Protein AF-A0A3Q2QKU1-F1 (afdb_monomer_lite)

InterPro domains:
  IPR000048 IQ motif, EF-hand binding site [PF00612] (194-213)
  IPR000048 IQ motif, EF-hand binding site [PF00612] (217-231)
  IPR000048 IQ motif, EF-hand binding site [SM00015] (146-168)
  IPR000048 IQ motif, EF-hand binding site [SM00015] (169-191)
  IPR000048 IQ motif, EF-hand binding site [SM00015] (192-214)
  IPR000048 IQ motif, EF-hand binding site [SM00015] (215-237)
  IPR027417 P-loop containing nucleoside triphosphate hydrolase [SSF52540] (147-239)

pLDDT: mean 70.77, std 24.22, range [32.31, 98.62]

Structure (mmCIF, N/CA/C/O backbone):
data_AF-A0A3Q2QKU1-F1
#
_entry.id   AF-A0A3Q2QKU1-F1
#
loop_
_atom_site.group_PDB
_atom_site.id
_atom_site.type_symbol
_atom_site.label_atom_id
_atom_site.label_alt_id
_atom_site.label_comp_id
_atom_site.label_asym_id
_atom_site.label_entity_id
_atom_site.label_seq_id
_atom_site.pdbx_PDB_ins_code
_atom_site.Cartn_x
_atom_site.Cartn_y
_atom_site.Cartn_z
_atom_site.occupancy
_atom_site.B_iso_or_equiv
_atom_site.auth_seq_id
_atom_site.auth_comp_id
_atom_site.auth_asym_id
_atom_site.auth_atom_id
_atom_site.pdbx_PDB_model_num
ATOM 1 N N . LEU A 1 1 ? 22.846 1.798 11.824 1.00 51.28 1 LEU A N 1
ATOM 2 C CA . LEU A 1 1 ? 22.320 0.802 12.794 1.00 51.28 1 LEU A CA 1
ATOM 3 C C . LEU A 1 1 ? 22.409 1.227 14.274 1.00 51.28 1 LEU A C 1
ATOM 5 O O . LEU A 1 1 ? 21.938 0.479 15.118 1.00 51.28 1 LEU A O 1
ATOM 9 N N . LEU A 1 2 ? 22.890 2.437 14.608 1.00 44.12 2 LEU A N 1
ATOM 10 C CA . LEU A 1 2 ? 22.972 2.939 15.997 1.00 44.12 2 LEU A CA 1
ATOM 11 C C . LEU A 1 2 ? 22.044 4.132 16.323 1.00 44.12 2 LEU A C 1
ATOM 13 O O . LEU A 1 2 ? 22.008 4.573 17.461 1.00 44.12 2 LEU A O 1
ATOM 17 N N . LEU A 1 3 ? 21.228 4.606 15.372 1.00 41.72 3 LEU A N 1
ATOM 18 C CA . LEU A 1 3 ? 20.305 5.744 15.568 1.00 41.72 3 LEU A CA 1
ATOM 19 C C . LEU A 1 3 ? 18.819 5.353 15.672 1.00 41.72 3 LEU A C 1
ATOM 21 O O . LEU A 1 3 ? 17.947 6.209 15.589 1.00 41.72 3 LEU A O 1
ATOM 25 N N . GLN A 1 4 ? 18.510 4.067 15.876 1.00 43.72 4 GLN A N 1
ATOM 26 C CA . GLN A 1 4 ? 17.122 3.579 15.969 1.00 43.72 4 GLN A CA 1
ATOM 27 C C . GLN A 1 4 ? 16.767 2.962 17.334 1.00 43.72 4 GLN A C 1
ATOM 29 O O . GLN A 1 4 ? 15.660 2.463 17.511 1.00 43.72 4 GLN A O 1
ATOM 34 N N . LYS A 1 5 ? 17.675 3.024 18.322 1.00 44.34 5 LYS A N 1
ATOM 35 C CA . LYS A 1 5 ? 17.455 2.477 19.676 1.00 44.34 5 LYS A CA 1
ATOM 36 C C . LYS A 1 5 ? 17.111 3.511 20.762 1.00 44.34 5 LYS A C 1
ATOM 38 O O . LYS A 1 5 ? 16.834 3.104 21.881 1.00 44.34 5 LYS A O 1
ATOM 43 N N . LEU A 1 6 ? 17.048 4.811 20.455 1.00 39.88 6 LEU A N 1
ATOM 44 C CA . LEU A 1 6 ? 16.750 5.851 21.460 1.00 39.88 6 LEU A CA 1
ATOM 45 C C . LEU A 1 6 ? 15.269 6.256 21.583 1.00 39.88 6 LEU A C 1
ATOM 47 O O . LEU A 1 6 ? 14.937 7.064 22.439 1.00 39.88 6 LEU A O 1
ATOM 51 N N . ALA A 1 7 ? 14.352 5.673 20.806 1.00 39.91 7 ALA A N 1
ATOM 52 C CA . ALA A 1 7 ? 12.922 6.012 20.882 1.00 39.91 7 ALA A CA 1
ATOM 53 C C . ALA A 1 7 ? 12.076 5.031 21.727 1.00 39.91 7 ALA A C 1
ATOM 55 O O . ALA A 1 7 ? 10.850 5.077 21.670 1.00 39.91 7 ALA A O 1
ATOM 56 N N . ALA A 1 8 ? 12.708 4.133 22.493 1.00 39.19 8 ALA A N 1
ATOM 57 C CA . ALA A 1 8 ? 12.030 3.064 23.241 1.00 39.19 8 ALA A CA 1
ATOM 58 C C . ALA A 1 8 ? 11.962 3.281 24.768 1.00 39.19 8 ALA A C 1
ATOM 60 O O . ALA A 1 8 ? 11.664 2.341 25.498 1.00 39.19 8 ALA A O 1
ATOM 61 N N . ALA A 1 9 ? 12.209 4.493 25.271 1.00 39.88 9 ALA A N 1
ATOM 62 C CA . ALA A 1 9 ? 12.157 4.774 26.706 1.00 39.88 9 ALA A CA 1
ATOM 63 C C . ALA A 1 9 ? 11.473 6.116 26.995 1.00 39.88 9 ALA A C 1
ATOM 65 O O . ALA A 1 9 ? 12.136 7.094 27.313 1.00 39.88 9 ALA A O 1
ATOM 66 N N . ALA A 1 10 ? 10.145 6.175 26.867 1.00 33.72 10 ALA A N 1
ATOM 67 C CA . ALA A 1 10 ? 9.353 7.237 27.492 1.00 33.72 10 ALA A CA 1
ATOM 68 C C . ALA A 1 10 ? 7.864 6.871 27.546 1.00 33.72 10 ALA A C 1
ATOM 70 O O . ALA A 1 10 ? 7.104 7.201 26.642 1.00 33.72 10 ALA A O 1
ATOM 71 N N . GLN A 1 11 ? 7.454 6.203 28.623 1.00 38.78 11 GLN A N 1
ATOM 72 C CA . GLN A 1 11 ? 6.132 6.302 29.259 1.00 38.78 11 GLN A CA 1
ATOM 73 C C . GLN A 1 11 ? 6.269 5.776 30.702 1.00 38.78 11 GLN A C 1
ATOM 75 O O . GLN A 1 11 ? 7.158 4.951 30.924 1.00 38.78 11 GLN A O 1
ATOM 80 N N . PRO A 1 12 ? 5.365 6.091 31.654 1.00 59.62 12 PRO A N 1
ATOM 81 C CA . PRO A 1 12 ? 4.375 7.187 31.733 1.00 59.62 12 PRO A CA 1
ATOM 82 C C . PRO A 1 12 ? 4.268 7.812 33.154 1.00 59.62 12 PRO A C 1
ATOM 84 O O . PRO A 1 12 ? 4.607 7.153 34.124 1.00 59.62 12 PRO A O 1
ATOM 87 N N . VAL A 1 13 ? 3.683 9.010 33.326 1.00 34.00 13 VAL A N 1
ATOM 88 C CA . VAL A 1 13 ? 2.933 9.352 34.564 1.00 34.00 13 VAL A CA 1
ATOM 89 C C . VAL A 1 13 ? 1.997 10.557 34.386 1.00 34.00 13 VAL A C 1
ATOM 91 O O . VAL A 1 13 ? 2.415 11.638 33.993 1.00 34.00 13 VAL A O 1
ATOM 94 N N . SER A 1 14 ? 0.722 10.306 34.702 1.00 35.81 14 SER A N 1
ATOM 95 C CA . SER A 1 14 ? -0.289 11.196 35.302 1.00 35.81 14 SER A CA 1
ATOM 96 C C . SER A 1 14 ? -0.389 12.668 34.870 1.00 35.81 14 SER A C 1
ATOM 98 O O . SER A 1 14 ? 0.409 13.499 35.282 1.00 35.81 14 SER A O 1
ATOM 100 N N . SER A 1 15 ? -1.522 13.036 34.268 1.00 33.50 15 SER A N 1
ATOM 101 C CA . SER A 1 15 ? -2.472 13.944 34.928 1.00 33.50 15 SER A CA 1
ATOM 102 C C . SER A 1 15 ? -3.800 13.962 34.175 1.00 33.50 15 SER A C 1
ATOM 104 O O . SER A 1 15 ? -3.874 13.810 32.958 1.00 33.50 15 SER A O 1
ATOM 106 N N . SER A 1 16 ? -4.845 14.081 34.972 1.00 41.62 16 SER A N 1
ATOM 107 C CA . SER A 1 16 ? -6.257 14.143 34.663 1.00 41.62 16 SER A CA 1
ATOM 108 C C . SER A 1 16 ? -6.648 15.365 33.820 1.00 41.62 16 SER A C 1
ATOM 110 O O . SER A 1 16 ? -5.925 16.350 33.727 1.00 41.62 16 SER A O 1
ATOM 112 N N . ALA A 1 17 ? -7.878 15.287 33.303 1.00 41.56 17 ALA A N 1
ATOM 113 C CA . ALA A 1 17 ? -8.701 16.384 32.788 1.00 41.56 17 ALA A CA 1
ATOM 114 C C . ALA A 1 17 ? -8.383 16.917 31.376 1.00 41.56 17 ALA A C 1
ATOM 116 O O . ALA A 1 17 ? -7.739 17.940 31.203 1.00 41.56 17 ALA A O 1
ATOM 117 N N . CYS A 1 18 ? -8.982 16.280 30.364 1.00 36.38 18 CYS A N 1
ATOM 118 C CA . CYS A 1 18 ? -9.818 16.967 29.365 1.00 36.38 18 CYS A CA 1
ATOM 119 C C . CYS A 1 18 ? -10.573 15.906 28.546 1.00 36.38 18 CYS A C 1
ATOM 121 O O . CYS A 1 18 ? -10.152 15.491 27.468 1.00 36.38 18 CYS A O 1
ATOM 123 N N . SER A 1 19 ? -11.666 15.383 29.102 1.00 43.09 19 SER A N 1
ATOM 124 C CA . SER A 1 19 ? -12.614 14.565 28.344 1.00 43.09 19 SER A CA 1
ATOM 125 C C . SER A 1 19 ? -13.756 15.455 27.859 1.00 43.09 19 SER A C 1
ATOM 127 O O . SER A 1 19 ? -14.403 16.120 28.663 1.00 43.09 19 SER A O 1
ATOM 129 N N . THR A 1 20 ? -14.059 15.334 26.563 1.00 44.25 20 THR A N 1
ATOM 130 C CA . THR A 1 20 ? -15.382 15.543 25.927 1.00 44.25 20 THR A CA 1
ATOM 131 C C . THR A 1 20 ? -15.673 16.825 25.119 1.00 44.25 20 THR A C 1
ATOM 133 O O . THR A 1 20 ? -16.794 16.938 24.639 1.00 44.25 20 THR A O 1
ATOM 136 N N . THR A 1 21 ? -14.717 17.716 24.800 1.00 40.81 21 THR A N 1
ATOM 137 C CA . THR A 1 21 ? -15.056 18.881 23.923 1.00 40.81 21 THR A CA 1
ATOM 138 C C . THR A 1 21 ? -14.021 19.297 22.868 1.00 40.81 21 THR A C 1
ATOM 140 O O . THR A 1 21 ? -14.051 20.433 22.410 1.00 40.81 21 THR A O 1
ATOM 143 N N . PHE A 1 22 ? -13.121 18.414 22.411 1.00 34.34 22 PHE A N 1
ATOM 144 C CA . PHE A 1 22 ? -12.174 18.796 21.337 1.00 34.34 22 PHE A CA 1
ATOM 145 C C . PHE A 1 22 ? -11.995 17.792 20.188 1.00 34.34 22 PHE A C 1
ATOM 147 O O . PHE A 1 22 ? -11.130 17.972 19.336 1.00 34.34 22 PHE A O 1
ATOM 154 N N . CYS A 1 23 ? -12.832 16.753 20.095 1.00 37.66 23 CYS A N 1
ATOM 155 C CA . CYS A 1 23 ? -12.768 15.791 18.982 1.00 37.66 23 CYS A CA 1
ATOM 156 C C . CYS A 1 23 ? -13.905 15.935 17.954 1.00 37.66 23 CYS A C 1
ATOM 158 O O . CYS A 1 23 ? -14.084 15.051 17.124 1.00 37.66 23 CYS A O 1
ATOM 160 N N . SER A 1 24 ? -14.633 17.059 17.971 1.00 37.78 24 SER A N 1
ATOM 161 C CA . SER A 1 24 ? -15.574 17.438 16.899 1.00 37.78 24 SER A CA 1
ATOM 162 C C . SER A 1 24 ? -15.057 18.573 16.001 1.00 37.78 24 SER A C 1
ATOM 164 O O . SER A 1 24 ? -15.671 18.856 14.981 1.00 37.78 24 SER A O 1
ATOM 166 N N . GLN A 1 25 ? -13.893 19.171 16.301 1.00 37.34 25 GLN A N 1
ATOM 167 C CA . GLN A 1 25 ? -13.331 20.306 15.544 1.00 37.34 25 GLN A CA 1
ATOM 168 C C . GLN A 1 25 ? -12.022 19.966 14.800 1.00 37.34 25 GLN A C 1
ATOM 170 O O . GLN A 1 25 ? -11.175 20.825 14.579 1.00 37.34 25 GLN A O 1
ATOM 175 N N . LYS A 1 26 ? -11.822 18.699 14.416 1.00 39.09 26 LYS A N 1
ATOM 176 C CA . LYS A 1 26 ? -10.716 18.289 13.522 1.00 39.09 26 LYS A CA 1
ATOM 177 C C . LYS A 1 26 ? -11.155 17.292 12.443 1.00 39.09 26 LYS A C 1
ATOM 179 O O . LYS A 1 26 ? -10.379 16.455 11.998 1.00 39.09 26 LYS A O 1
ATOM 184 N N . VAL A 1 27 ? -12.416 17.394 12.018 1.00 39.84 27 VAL A N 1
ATOM 185 C CA . VAL A 1 27 ? -12.974 16.656 10.866 1.00 39.84 27 VAL A CA 1
ATOM 186 C C . VAL A 1 27 ? -13.014 17.529 9.596 1.00 39.84 27 VAL A C 1
ATOM 188 O O . VAL A 1 27 ? -13.233 17.018 8.506 1.00 39.84 27 VAL A O 1
ATOM 191 N N . LEU A 1 28 ? -12.688 18.825 9.682 1.00 40.34 28 LEU A N 1
ATOM 192 C CA . LEU A 1 28 ? -12.665 19.743 8.535 1.00 40.34 28 LEU A CA 1
ATOM 193 C C . LEU A 1 28 ? -11.311 20.443 8.378 1.00 40.34 28 LEU A C 1
ATOM 195 O O . LEU A 1 28 ? -11.213 21.649 8.539 1.00 40.34 28 LEU A O 1
ATOM 199 N N . GLN A 1 29 ? -10.258 19.681 8.080 1.00 36.72 29 GLN A N 1
ATOM 200 C CA . GLN A 1 29 ? -9.105 20.165 7.302 1.00 36.72 29 GLN A CA 1
ATOM 201 C C . GLN A 1 29 ? -8.180 18.991 6.973 1.00 36.72 29 GLN A C 1
ATOM 203 O O . GLN A 1 29 ? -7.108 18.810 7.538 1.00 36.72 29 GLN A O 1
ATOM 208 N N . ASN A 1 30 ? -8.610 18.167 6.022 1.00 34.88 30 ASN A N 1
ATOM 209 C CA . ASN A 1 30 ? -7.678 17.434 5.172 1.00 34.88 30 ASN A CA 1
ATOM 210 C C . ASN A 1 30 ? -8.006 17.784 3.714 1.00 34.88 30 ASN A C 1
ATOM 212 O O . ASN A 1 30 ? -8.694 17.014 3.044 1.00 34.88 30 ASN A O 1
ATOM 216 N N . PRO A 1 31 ? -7.518 18.931 3.198 1.00 41.00 31 PRO A N 1
ATOM 217 C CA . PRO A 1 31 ? -7.591 19.231 1.764 1.00 41.00 31 PRO A CA 1
ATOM 218 C C . PRO A 1 31 ? -6.846 18.178 0.919 1.00 41.00 31 PRO A C 1
ATOM 220 O O . PRO A 1 31 ? -7.083 18.037 -0.278 1.00 41.00 31 PRO A O 1
ATOM 223 N N . SER A 1 32 ? -5.969 17.392 1.549 1.00 38.94 32 SER A N 1
ATOM 224 C CA . SER A 1 32 ? -5.084 16.435 0.887 1.00 38.94 32 SER A CA 1
ATOM 225 C C . SER A 1 32 ? -5.781 15.178 0.359 1.00 38.94 32 SER A C 1
ATOM 227 O O . SER A 1 32 ? -5.200 14.488 -0.472 1.00 38.94 32 SER A O 1
ATOM 229 N N . ILE A 1 33 ? -7.008 14.857 0.793 1.00 47.09 33 ILE A N 1
ATOM 230 C CA . ILE A 1 33 ? -7.705 13.646 0.318 1.00 47.09 33 ILE A CA 1
ATOM 231 C C . ILE A 1 33 ? -8.388 13.892 -1.039 1.00 47.09 33 ILE A C 1
ATOM 233 O O . ILE A 1 33 ? -8.315 13.022 -1.903 1.00 47.09 33 ILE A O 1
ATOM 237 N N . SER A 1 34 ? -8.935 15.088 -1.300 1.00 40.72 34 SER A N 1
ATOM 238 C CA . SER A 1 34 ? -9.485 15.424 -2.631 1.00 40.72 34 SER A CA 1
ATOM 239 C C . SER A 1 34 ? -8.397 15.706 -3.674 1.00 40.72 34 SER A C 1
ATOM 241 O O . SER A 1 34 ? -8.551 15.338 -4.837 1.00 40.72 34 SER A O 1
ATOM 243 N N . GLY A 1 35 ? -7.257 16.283 -3.272 1.00 39.47 35 GLY A N 1
ATOM 244 C CA . GLY A 1 35 ? -6.155 16.590 -4.195 1.00 39.47 35 GLY A CA 1
ATOM 245 C C . GLY A 1 35 ? -5.427 15.358 -4.756 1.00 39.47 35 GLY A C 1
ATOM 246 O O . GLY A 1 35 ? -4.928 15.392 -5.880 1.00 39.47 35 GLY A O 1
ATOM 247 N N . MET A 1 36 ? -5.392 14.241 -4.017 1.00 47.06 36 MET A N 1
ATOM 248 C CA . MET A 1 36 ? -4.682 13.027 -4.454 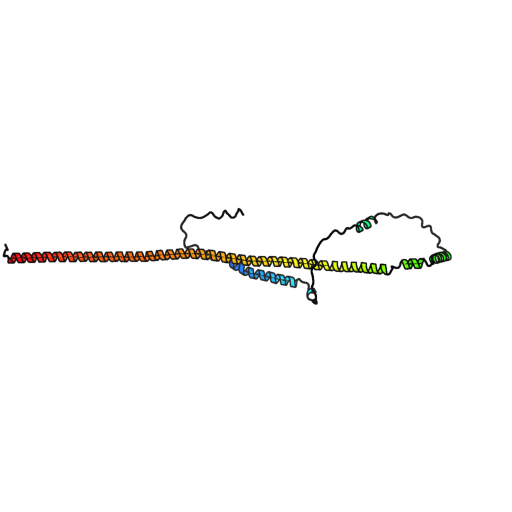1.00 47.06 36 MET A CA 1
ATOM 249 C C . MET A 1 36 ? -5.484 12.152 -5.424 1.00 47.06 36 MET A C 1
ATOM 251 O O . MET A 1 36 ? -4.879 11.444 -6.231 1.00 47.06 36 MET A O 1
ATOM 255 N N . PHE A 1 37 ? -6.818 12.233 -5.395 1.00 43.81 37 PHE A N 1
ATOM 256 C CA . PHE A 1 37 ? -7.674 11.599 -6.402 1.00 43.81 37 PHE A CA 1
ATOM 257 C C . PHE A 1 37 ? -7.694 12.400 -7.714 1.00 43.81 37 PHE A C 1
ATOM 259 O O . PHE A 1 37 ? -7.585 11.793 -8.777 1.00 43.81 37 PHE A O 1
ATOM 266 N N . LEU A 1 38 ? -7.703 13.742 -7.668 1.00 44.81 38 LEU A N 1
ATOM 267 C CA . LEU A 1 38 ? -7.578 14.574 -8.879 1.00 44.81 38 LEU A CA 1
ATOM 268 C C . LEU A 1 38 ? -6.192 14.473 -9.543 1.00 44.81 38 LEU A C 1
ATOM 270 O O . LEU A 1 38 ? -6.099 14.452 -10.770 1.00 44.81 38 LEU A O 1
ATOM 274 N N . SER A 1 39 ? -5.117 14.311 -8.762 1.00 45.78 39 SER A N 1
ATOM 275 C CA . SER A 1 39 ? -3.767 14.063 -9.299 1.00 45.78 39 SER A CA 1
ATOM 276 C C . SER A 1 39 ? -3.682 12.765 -10.123 1.00 45.78 39 SER A C 1
ATOM 278 O O . SER A 1 39 ? -2.879 12.672 -11.053 1.00 45.78 39 SER A O 1
ATOM 280 N N . SER A 1 40 ? -4.547 11.781 -9.838 1.00 45.50 40 SER A N 1
ATOM 281 C CA . SER A 1 40 ? -4.638 10.532 -10.603 1.00 45.50 40 SER A CA 1
ATOM 282 C C . SER A 1 40 ? -5.229 10.715 -12.006 1.00 45.50 40 SER A C 1
ATOM 284 O O . SER A 1 40 ? -4.949 9.887 -12.869 1.00 45.50 40 SER A O 1
ATOM 286 N N . VAL A 1 41 ? -6.024 11.766 -12.240 1.00 44.38 41 VAL A N 1
ATOM 287 C CA . VAL A 1 41 ? -6.595 12.079 -13.562 1.00 44.38 41 VAL A CA 1
ATOM 288 C C . VAL A 1 41 ? -5.630 12.969 -14.351 1.00 44.38 41 VAL A C 1
ATOM 290 O O . VAL A 1 41 ? -5.368 12.705 -15.519 1.00 44.38 41 VAL A O 1
ATOM 293 N N . LEU A 1 42 ? -4.992 13.942 -13.689 1.00 45.84 42 LEU A N 1
ATOM 294 C CA . LEU A 1 42 ? -4.067 14.878 -14.341 1.00 45.84 42 LEU A CA 1
ATOM 295 C C . LEU A 1 42 ? -2.773 14.206 -14.851 1.00 45.84 42 LEU A C 1
ATOM 297 O O . LEU A 1 42 ? -2.273 14.564 -15.909 1.00 45.84 42 LEU A O 1
ATOM 301 N N . SER A 1 43 ? -2.259 13.181 -14.156 1.00 50.38 43 SER A N 1
ATOM 302 C CA . SER A 1 43 ? -1.052 12.444 -14.585 1.00 50.38 43 SER A CA 1
ATOM 303 C C . SER A 1 43 ? -1.298 11.460 -15.737 1.00 50.38 43 SER A C 1
ATOM 305 O O . SER A 1 43 ? -0.346 11.075 -16.414 1.00 50.38 43 SER A O 1
ATOM 307 N N . MET A 1 44 ? -2.541 11.012 -15.940 1.00 45.81 44 MET A N 1
ATOM 308 C CA . MET A 1 44 ? -2.890 10.132 -17.062 1.00 45.81 44 MET A CA 1
ATOM 309 C C . MET A 1 44 ? -3.076 10.943 -18.348 1.00 45.81 44 MET A C 1
ATOM 311 O O . MET A 1 44 ? -2.648 10.496 -19.409 1.00 45.81 44 MET A O 1
ATOM 315 N N . VAL A 1 45 ? -3.627 12.158 -18.223 1.00 49.47 45 VAL A N 1
ATOM 316 C CA . VAL A 1 45 ? -3.719 13.135 -19.317 1.00 49.47 45 VAL A CA 1
ATOM 317 C C . VAL A 1 45 ? -2.327 13.502 -19.831 1.00 49.47 45 VAL A C 1
ATOM 319 O O . VAL A 1 45 ? -2.152 13.554 -21.039 1.00 49.47 45 VAL A O 1
ATOM 322 N N . ASP A 1 46 ? -1.329 13.640 -18.955 1.00 59.09 46 ASP A N 1
ATOM 323 C CA . ASP A 1 46 ? 0.042 14.056 -19.303 1.00 59.09 46 ASP A CA 1
ATOM 324 C C . ASP A 1 46 ? 0.805 13.028 -20.166 1.00 59.09 46 ASP A C 1
ATOM 326 O O . ASP A 1 46 ? 1.434 13.376 -21.157 1.00 59.09 46 ASP A O 1
ATOM 330 N N . MET A 1 47 ? 0.690 11.726 -19.873 1.00 61.38 47 MET A N 1
ATOM 331 C CA . MET A 1 47 ? 1.348 10.697 -20.701 1.00 61.38 47 MET A CA 1
ATOM 332 C C . MET A 1 47 ? 0.616 10.448 -22.028 1.00 61.38 47 MET A C 1
ATOM 334 O O . MET A 1 47 ? 1.257 10.080 -23.010 1.00 61.38 47 MET A O 1
ATOM 338 N N . ALA A 1 48 ? -0.706 10.648 -22.066 1.00 62.66 48 ALA A N 1
ATOM 339 C CA . ALA A 1 48 ? -1.497 10.557 -23.292 1.00 62.66 48 ALA A CA 1
ATOM 340 C C . ALA A 1 48 ? -1.247 11.762 -24.219 1.00 62.66 48 ALA A C 1
ATOM 342 O O . ALA A 1 48 ? -0.982 11.567 -25.400 1.00 62.66 48 ALA A O 1
ATOM 343 N N . THR A 1 49 ? -1.220 12.985 -23.679 1.00 69.75 49 THR A N 1
ATOM 344 C CA . THR A 1 49 ? -0.892 14.197 -24.456 1.00 69.75 49 THR A CA 1
ATOM 345 C C . THR A 1 49 ? 0.573 14.252 -24.869 1.00 69.75 49 THR A C 1
ATOM 347 O O . THR A 1 49 ? 0.865 14.678 -25.980 1.00 69.75 49 THR A O 1
ATOM 350 N N . LEU A 1 50 ? 1.506 13.758 -24.048 1.00 68.25 50 LEU A N 1
ATOM 351 C CA . LEU A 1 50 ? 2.905 13.605 -24.456 1.00 68.25 50 LEU A CA 1
ATOM 352 C C . LEU A 1 50 ? 3.050 12.611 -25.620 1.00 68.25 50 LEU A C 1
ATOM 354 O O . LEU A 1 50 ? 3.849 12.840 -26.524 1.00 68.25 50 LEU A O 1
ATOM 358 N N . ALA A 1 51 ? 2.277 11.520 -25.623 1.00 66.06 51 ALA A N 1
ATOM 359 C CA . ALA A 1 51 ? 2.259 10.579 -26.739 1.00 66.06 51 ALA A CA 1
ATOM 360 C C . ALA A 1 51 ? 1.656 11.207 -28.009 1.00 66.06 51 ALA A C 1
ATOM 362 O O . ALA A 1 51 ? 2.227 11.032 -29.083 1.00 66.06 51 ALA A O 1
ATOM 363 N N . GLU A 1 52 ? 0.574 11.984 -27.894 1.00 66.00 52 GLU A N 1
ATOM 364 C CA . GLU A 1 52 ? -0.004 12.736 -29.020 1.00 66.00 52 GLU A CA 1
ATOM 365 C C . GLU A 1 52 ? 0.967 13.787 -29.573 1.00 66.00 52 GLU A C 1
ATOM 367 O O . GLU A 1 52 ? 1.176 13.833 -30.780 1.00 66.00 52 GLU A O 1
ATOM 372 N N . GLN A 1 53 ? 1.660 14.544 -28.718 1.00 63.28 53 GLN A N 1
ATOM 373 C CA . GLN A 1 53 ? 2.670 15.520 -29.147 1.00 63.28 53 GLN A CA 1
ATOM 374 C C . GLN A 1 53 ? 3.877 14.869 -29.830 1.00 63.28 53 GLN A C 1
ATOM 376 O O . GLN A 1 53 ? 4.433 15.438 -30.766 1.00 63.28 53 GLN A O 1
ATOM 381 N N . ILE A 1 54 ? 4.292 13.673 -29.398 1.00 68.19 54 ILE A N 1
ATOM 382 C CA . ILE A 1 54 ? 5.354 12.915 -30.075 1.00 68.19 54 ILE A CA 1
ATOM 383 C C . ILE A 1 54 ? 4.874 12.435 -31.456 1.00 68.19 54 ILE A C 1
ATOM 385 O O . ILE A 1 54 ? 5.643 12.491 -32.415 1.00 68.19 54 ILE A O 1
ATOM 389 N N . ILE A 1 55 ? 3.614 12.005 -31.583 1.00 66.00 55 ILE A N 1
ATOM 390 C CA . ILE A 1 55 ? 3.018 11.575 -32.860 1.00 66.00 55 ILE A CA 1
ATOM 391 C C . ILE A 1 55 ? 2.843 12.765 -33.821 1.00 66.00 55 ILE A C 1
ATOM 393 O O . ILE A 1 55 ? 3.162 12.639 -35.001 1.00 66.00 55 ILE A O 1
ATOM 397 N N . GLU A 1 56 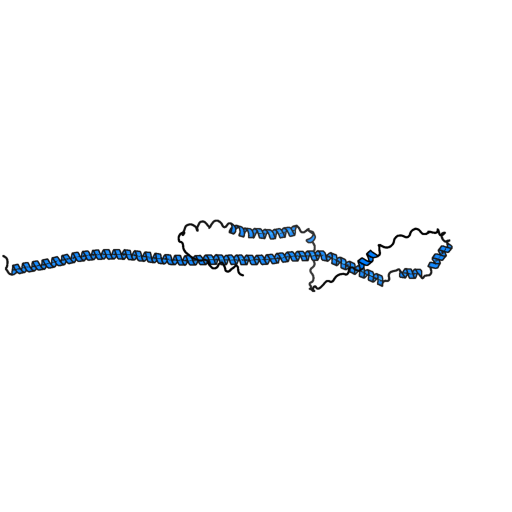? 2.404 13.923 -33.327 1.00 63.53 56 GLU A N 1
ATOM 398 C CA . GLU A 1 56 ? 2.158 15.139 -34.116 1.00 63.53 56 GLU A CA 1
ATOM 399 C C . GLU A 1 56 ? 3.454 15.869 -34.515 1.00 63.53 56 GLU A C 1
ATOM 401 O O . GLU A 1 56 ? 3.542 16.436 -35.602 1.00 63.53 56 GLU A O 1
ATOM 406 N N . ALA A 1 57 ? 4.506 15.790 -33.692 1.00 49.72 57 ALA A N 1
ATOM 407 C CA . ALA A 1 57 ? 5.825 16.351 -34.003 1.00 49.72 57 ALA A CA 1
ATOM 408 C C . ALA A 1 57 ? 6.677 15.468 -34.937 1.00 49.72 57 ALA A C 1
ATOM 410 O O . ALA A 1 57 ? 7.801 15.843 -35.287 1.00 49.72 57 ALA A O 1
ATOM 411 N N . THR A 1 58 ? 6.183 14.293 -35.343 1.00 50.62 58 THR A N 1
ATOM 412 C CA . THR A 1 58 ? 6.889 13.427 -36.295 1.00 50.62 58 THR A CA 1
ATOM 413 C C . THR A 1 58 ? 6.590 13.906 -37.725 1.00 50.62 58 THR A C 1
ATOM 415 O O . THR A 1 58 ? 5.435 13.864 -38.140 1.00 50.62 58 THR A O 1
ATOM 418 N N . PRO A 1 59 ? 7.582 14.363 -38.518 1.00 51.44 59 PRO A N 1
ATOM 419 C CA . PRO A 1 59 ? 7.331 14.822 -39.883 1.00 51.44 59 PRO A CA 1
ATOM 420 C C . PRO A 1 59 ? 6.759 13.683 -40.739 1.00 51.44 59 PRO A C 1
ATOM 422 O O . PRO A 1 59 ? 7.265 12.561 -40.696 1.00 51.44 59 PRO A O 1
ATOM 425 N N . GLU A 1 60 ? 5.740 13.990 -41.550 1.00 46.81 60 GLU A N 1
ATOM 426 C CA . GLU A 1 60 ? 4.847 13.056 -42.273 1.00 46.81 60 GLU A CA 1
ATOM 427 C C . GLU A 1 60 ? 5.502 12.020 -43.215 1.00 46.81 60 GLU A C 1
ATOM 429 O O . GLU A 1 60 ? 4.826 11.202 -43.833 1.00 46.81 60 GLU A O 1
ATOM 434 N N . ARG A 1 61 ? 6.832 11.983 -43.309 1.00 46.75 61 ARG A N 1
ATOM 435 C CA . ARG A 1 61 ? 7.584 11.031 -44.139 1.00 46.75 61 ARG A CA 1
ATOM 436 C C . ARG A 1 61 ? 7.589 9.585 -43.631 1.00 46.75 61 ARG A C 1
ATOM 438 O O . ARG A 1 61 ? 8.038 8.720 -44.369 1.00 46.75 61 ARG A O 1
ATOM 445 N N . ILE A 1 62 ? 7.135 9.307 -42.406 1.00 49.78 62 ILE A N 1
ATOM 446 C CA . ILE A 1 62 ? 7.198 7.954 -41.809 1.00 49.78 62 ILE A CA 1
ATOM 447 C C . ILE A 1 62 ? 5.867 7.186 -41.938 1.00 49.78 62 ILE A C 1
ATOM 449 O O . ILE A 1 62 ? 5.837 5.978 -41.728 1.00 49.78 62 ILE A O 1
ATOM 453 N N . LYS A 1 63 ? 4.771 7.830 -42.365 1.00 44.12 63 LYS A N 1
ATOM 454 C CA . LYS A 1 63 ? 3.481 7.145 -42.588 1.00 44.12 63 LYS A CA 1
ATOM 455 C C . LYS A 1 63 ? 3.397 6.355 -43.908 1.00 44.12 63 LYS A C 1
ATOM 457 O O . LYS A 1 63 ? 2.366 5.742 -44.152 1.00 44.12 63 LYS A O 1
ATOM 462 N N . GLN A 1 64 ? 4.433 6.369 -44.756 1.00 44.50 64 GLN A N 1
ATOM 463 C CA . GLN A 1 64 ? 4.373 5.824 -46.126 1.00 44.50 64 GLN A CA 1
ATOM 464 C C . GLN A 1 64 ? 5.386 4.721 -46.469 1.00 44.50 64 GLN A C 1
ATOM 466 O O . GLN A 1 64 ? 5.554 4.404 -47.641 1.00 44.50 64 GLN A O 1
ATOM 471 N N . GLU A 1 65 ? 6.038 4.093 -45.496 1.00 39.81 65 GLU A N 1
ATOM 472 C CA . GLU A 1 65 ? 6.944 2.976 -45.799 1.00 39.81 65 GLU A CA 1
ATOM 473 C C . GLU A 1 65 ? 6.307 1.656 -45.341 1.00 39.81 65 GLU A C 1
ATOM 475 O O . GLU A 1 65 ? 6.394 1.262 -44.176 1.00 39.81 65 GLU A O 1
ATOM 480 N N . ASP A 1 66 ? 5.628 0.994 -46.282 1.00 41.28 66 ASP A N 1
ATOM 481 C CA . ASP A 1 66 ? 5.212 -0.404 -46.188 1.00 41.28 66 ASP A CA 1
ATOM 482 C C . ASP A 1 66 ? 6.459 -1.298 -46.074 1.00 41.28 66 ASP A C 1
ATOM 484 O O . ASP A 1 66 ? 7.200 -1.500 -47.037 1.00 41.28 66 ASP A O 1
ATOM 488 N N . PHE A 1 67 ? 6.708 -1.851 -44.887 1.00 34.22 67 PHE A N 1
ATOM 489 C CA . PHE A 1 67 ? 7.778 -2.827 -44.677 1.00 34.22 67 PHE A CA 1
ATOM 490 C C . PHE A 1 67 ? 7.282 -4.250 -44.968 1.00 34.22 67 PHE A C 1
ATOM 492 O O . PHE A 1 67 ? 6.384 -4.727 -44.266 1.00 34.22 67 PHE A O 1
ATOM 499 N N . PRO A 1 68 ? 7.897 -5.003 -45.902 1.00 39.94 68 PRO A N 1
ATOM 500 C CA . PRO A 1 68 ? 7.715 -6.440 -45.933 1.00 39.94 68 PRO A CA 1
ATOM 501 C C . PRO A 1 68 ? 8.518 -7.093 -44.800 1.00 39.94 68 PRO A C 1
ATOM 503 O O . PRO A 1 68 ? 9.718 -6.881 -44.622 1.00 39.94 68 PRO A O 1
ATOM 506 N N . SER A 1 69 ? 7.787 -7.896 -44.033 1.00 43.69 69 SER A N 1
ATOM 507 C CA . SER A 1 69 ? 8.238 -8.826 -43.001 1.00 43.69 69 SER A CA 1
ATOM 508 C C . SER A 1 69 ? 9.242 -9.854 -43.540 1.00 43.69 69 SER A C 1
ATOM 510 O O . SER A 1 69 ? 9.017 -10.428 -44.605 1.00 43.69 69 SER A O 1
ATOM 512 N N . GLY A 1 70 ? 10.296 -10.162 -42.775 1.00 35.09 70 GLY A N 1
ATOM 513 C CA . GLY A 1 70 ? 11.076 -11.378 -43.015 1.00 35.09 70 GLY A CA 1
ATOM 514 C C . GLY A 1 70 ? 12.438 -11.473 -42.325 1.00 35.09 70 GLY A C 1
ATOM 515 O O . GLY A 1 70 ? 13.400 -10.876 -42.790 1.00 35.09 70 GLY A O 1
ATOM 516 N N . ALA A 1 71 ? 12.494 -12.351 -41.315 1.00 32.38 71 ALA A N 1
ATOM 517 C CA . ALA A 1 71 ? 13.653 -13.124 -40.831 1.00 32.38 71 ALA A CA 1
ATOM 518 C C . ALA A 1 71 ? 14.645 -12.485 -39.816 1.00 32.38 71 ALA A C 1
ATOM 520 O O . ALA A 1 71 ? 15.628 -11.842 -40.169 1.00 32.38 71 ALA A O 1
ATOM 521 N N . GLU A 1 72 ? 14.391 -12.729 -38.516 1.00 32.81 72 GLU A N 1
ATOM 522 C CA . GLU A 1 72 ? 15.162 -13.655 -37.633 1.00 32.81 72 GLU A CA 1
ATOM 523 C C . GLU A 1 72 ? 16.471 -14.230 -38.247 1.00 32.81 72 GLU A C 1
ATOM 525 O O . GLU A 1 72 ? 16.439 -14.711 -39.373 1.00 32.81 72 GLU A O 1
ATOM 530 N N . SER A 1 73 ? 17.667 -14.308 -37.640 1.00 32.66 73 SER A N 1
ATOM 531 C CA . SER A 1 73 ? 18.202 -14.256 -36.258 1.00 32.66 73 SER A CA 1
ATOM 532 C C . SER A 1 73 ? 19.754 -14.022 -36.373 1.00 32.66 73 SER A C 1
ATOM 534 O O . SER A 1 73 ? 20.201 -13.536 -37.409 1.00 32.66 73 SER A O 1
ATOM 536 N N . PRO A 1 74 ? 20.662 -14.512 -35.492 1.00 41.94 74 PRO A N 1
ATOM 537 C CA . PRO A 1 74 ? 20.843 -14.328 -34.048 1.00 41.94 74 PRO A CA 1
ATOM 538 C C . PRO A 1 74 ? 22.236 -13.754 -33.657 1.00 41.94 74 PRO A C 1
ATOM 540 O O . PRO A 1 74 ? 23.228 -13.864 -34.371 1.00 41.94 74 PRO A O 1
ATOM 543 N N . LEU A 1 75 ? 22.284 -13.203 -32.438 1.00 39.06 75 LEU A N 1
ATOM 544 C CA . LEU A 1 75 ? 23.422 -13.038 -31.514 1.00 39.06 75 LEU A CA 1
ATOM 545 C C . LEU A 1 75 ? 24.818 -13.535 -31.962 1.00 39.06 75 LEU A C 1
ATOM 547 O O . LEU A 1 75 ? 25.062 -14.740 -32.017 1.00 39.06 75 LEU A O 1
ATOM 551 N N . ARG A 1 76 ? 25.804 -12.622 -32.003 1.00 33.44 76 ARG A N 1
ATOM 552 C CA . ARG A 1 76 ? 27.128 -12.933 -31.440 1.00 33.44 76 ARG A CA 1
ATOM 553 C C . ARG A 1 76 ? 27.817 -11.756 -30.748 1.00 33.44 76 ARG A C 1
ATOM 555 O O . ARG A 1 76 ? 27.821 -10.613 -31.188 1.00 33.44 76 ARG A O 1
ATOM 562 N N . GLU A 1 77 ? 28.352 -12.169 -29.617 1.00 32.84 77 GLU A N 1
ATOM 563 C CA . GLU A 1 77 ? 29.130 -11.571 -28.550 1.00 32.84 77 GLU A CA 1
ATOM 564 C C . GLU A 1 77 ? 30.267 -10.619 -28.956 1.00 32.84 77 GLU A C 1
ATOM 566 O O . GLU A 1 77 ? 30.997 -10.808 -29.925 1.00 32.84 77 GLU A O 1
ATOM 571 N N . ARG A 1 78 ? 30.394 -9.593 -28.120 1.00 33.97 78 ARG A N 1
ATOM 572 C CA . ARG A 1 78 ? 31.371 -8.510 -28.104 1.00 33.97 78 ARG A CA 1
ATOM 573 C C . ARG A 1 78 ? 32.657 -8.974 -27.416 1.00 33.97 78 ARG A C 1
ATOM 575 O O . ARG A 1 78 ? 32.587 -9.329 -26.243 1.00 33.97 78 ARG A O 1
ATOM 582 N N . ARG A 1 79 ? 33.819 -8.816 -28.061 1.00 33.47 79 ARG A N 1
ATOM 583 C CA . ARG A 1 79 ? 35.071 -8.495 -27.355 1.00 33.47 79 ARG A CA 1
ATOM 584 C C . ARG A 1 79 ? 36.120 -7.808 -28.237 1.00 33.47 79 ARG A C 1
ATOM 586 O O . ARG A 1 79 ? 36.433 -8.277 -29.320 1.00 33.47 79 ARG A O 1
ATOM 593 N N . ASP A 1 80 ? 36.610 -6.713 -27.661 1.00 32.31 80 ASP A N 1
ATOM 594 C CA . ASP A 1 80 ? 37.941 -6.100 -27.691 1.00 32.31 80 ASP A CA 1
ATOM 595 C C . ASP A 1 80 ? 38.512 -5.462 -28.972 1.00 32.31 80 ASP A C 1
ATOM 597 O O . ASP A 1 80 ? 38.902 -6.093 -29.946 1.00 32.31 80 ASP A O 1
ATOM 601 N N . ASN A 1 81 ? 38.607 -4.135 -28.865 1.00 42.44 81 ASN A N 1
ATOM 602 C CA . ASN A 1 81 ? 39.403 -3.202 -29.651 1.00 42.44 81 ASN A CA 1
ATOM 603 C C . ASN A 1 81 ? 40.883 -3.290 -29.231 1.00 42.44 81 ASN A C 1
ATOM 605 O O . ASN A 1 81 ? 41.155 -3.268 -28.026 1.00 42.44 81 ASN A O 1
ATOM 609 N N . PRO A 1 82 ? 41.824 -3.241 -30.186 1.00 42.59 82 PRO A N 1
ATOM 610 C CA . PRO A 1 82 ? 43.009 -2.424 -29.966 1.00 42.59 82 PRO A CA 1
ATOM 611 C C . PRO A 1 82 ? 43.313 -1.491 -31.150 1.00 42.59 82 PRO A C 1
ATOM 613 O O . PRO A 1 82 ? 43.285 -1.883 -32.311 1.00 42.59 82 PRO A O 1
ATOM 616 N N . ALA A 1 83 ? 43.601 -0.241 -30.778 1.00 42.91 83 ALA A N 1
ATOM 617 C CA . ALA A 1 83 ? 44.474 0.740 -31.421 1.00 42.91 83 ALA A CA 1
ATOM 618 C C . ALA A 1 83 ? 44.808 0.543 -32.916 1.00 42.91 83 ALA A C 1
ATOM 620 O O . ALA A 1 83 ? 45.682 -0.240 -33.282 1.00 42.91 83 ALA A O 1
ATOM 621 N N . ILE A 1 84 ? 44.181 1.364 -33.763 1.00 43.97 84 ILE A N 1
ATOM 622 C CA . ILE A 1 84 ? 44.646 1.638 -35.126 1.00 43.97 84 ILE A CA 1
ATOM 623 C C . ILE A 1 84 ? 45.886 2.532 -35.012 1.00 43.97 84 ILE A C 1
ATOM 625 O O . ILE A 1 84 ? 45.842 3.600 -34.408 1.00 43.97 84 ILE A O 1
ATOM 629 N N . GLN A 1 85 ? 47.001 2.039 -35.538 1.00 43.97 85 GLN A N 1
ATOM 630 C CA . GLN A 1 85 ? 48.303 2.689 -35.542 1.00 43.97 85 GLN A CA 1
ATOM 631 C C . GLN A 1 85 ? 48.374 3.633 -36.758 1.00 43.97 85 GLN A C 1
ATOM 633 O O . GLN A 1 85 ? 48.463 3.181 -37.900 1.00 43.97 85 GLN A O 1
ATOM 638 N N . ASP A 1 86 ? 48.311 4.944 -36.518 1.00 48.47 86 ASP A N 1
ATOM 639 C CA . ASP A 1 86 ? 48.404 6.012 -37.530 1.00 48.47 86 ASP A CA 1
ATOM 640 C C . ASP A 1 86 ? 49.855 6.238 -37.998 1.00 48.47 86 ASP A C 1
ATOM 642 O O . ASP A 1 86 ? 50.415 7.325 -37.889 1.00 48.47 86 ASP A O 1
ATOM 646 N N . THR A 1 87 ? 50.507 5.192 -38.504 1.00 50.34 87 THR A N 1
ATOM 647 C CA . THR A 1 87 ? 51.914 5.273 -38.938 1.00 50.34 87 THR A CA 1
ATOM 648 C C . THR A 1 87 ? 52.057 5.788 -40.372 1.00 50.34 87 THR A C 1
ATOM 650 O O . THR A 1 87 ? 53.043 6.438 -40.694 1.00 50.34 87 THR A O 1
ATOM 653 N N . TRP A 1 88 ? 51.065 5.567 -41.238 1.00 55.72 88 TRP A N 1
ATOM 654 C CA . TRP A 1 88 ? 51.177 5.919 -42.660 1.00 55.72 88 TRP A CA 1
ATOM 655 C C . TRP A 1 88 ? 50.957 7.417 -42.948 1.00 55.72 88 TRP A C 1
ATOM 657 O O . TRP A 1 88 ? 51.540 7.952 -43.888 1.00 55.72 88 TRP A O 1
ATOM 667 N N . LEU A 1 89 ? 50.150 8.108 -42.131 1.00 53.41 89 LEU A N 1
ATOM 668 C CA . LEU A 1 89 ? 49.855 9.539 -42.307 1.00 53.41 89 LEU A CA 1
ATOM 669 C C . LEU A 1 89 ? 51.051 10.438 -41.962 1.00 53.41 89 LEU A C 1
ATOM 671 O O . LEU A 1 89 ? 51.195 11.510 -42.545 1.00 53.41 89 LEU A O 1
ATOM 675 N N . ALA A 1 90 ? 51.927 9.996 -41.055 1.00 56.09 90 ALA A N 1
ATOM 676 C CA . ALA A 1 90 ? 53.105 10.755 -40.643 1.00 56.09 90 ALA A CA 1
ATOM 677 C C . ALA A 1 90 ? 54.183 10.804 -41.743 1.00 56.09 90 ALA A C 1
ATOM 679 O O . ALA A 1 90 ? 54.759 11.858 -41.991 1.00 56.09 90 ALA A O 1
ATOM 680 N N . THR A 1 91 ? 54.396 9.704 -42.473 1.00 56.69 91 THR A N 1
ATOM 681 C CA . THR A 1 91 ? 55.425 9.616 -43.527 1.00 56.69 91 THR A CA 1
ATOM 682 C C . THR A 1 91 ? 55.107 10.482 -44.752 1.00 56.69 91 THR A C 1
ATOM 684 O O . THR A 1 91 ? 56.014 10.987 -45.412 1.00 56.69 91 THR A O 1
ATOM 687 N N . TYR A 1 92 ? 53.821 10.683 -45.056 1.00 59.38 92 TYR A N 1
ATOM 688 C CA . TYR A 1 92 ? 53.401 11.478 -46.214 1.00 59.38 92 TYR A CA 1
ATOM 689 C C . TYR A 1 92 ? 53.535 12.987 -45.975 1.00 59.38 92 TYR A C 1
ATOM 691 O O . TYR A 1 92 ? 53.868 13.721 -46.896 1.00 59.38 92 TYR A O 1
ATOM 699 N N . LEU A 1 93 ? 53.312 13.463 -44.746 1.00 60.69 93 LEU A N 1
ATOM 700 C CA . LEU A 1 93 ? 53.444 14.888 -44.419 1.00 60.69 93 LEU A CA 1
ATOM 701 C C . LEU A 1 93 ? 54.908 15.339 -44.281 1.00 60.69 93 LEU A C 1
ATOM 703 O O . LEU A 1 93 ? 55.192 16.515 -44.470 1.00 60.69 93 LEU A O 1
ATOM 707 N N . GLU A 1 94 ? 55.838 14.419 -44.016 1.00 45.44 94 GLU A N 1
ATOM 708 C CA . GLU A 1 94 ? 57.267 14.729 -43.853 1.00 45.44 94 GLU A CA 1
ATOM 709 C C . GLU A 1 94 ? 58.016 14.897 -45.192 1.00 45.44 94 GLU A C 1
ATOM 711 O O . GLU A 1 94 ? 59.060 15.541 -45.250 1.00 45.44 94 GLU A O 1
ATOM 716 N N . THR A 1 95 ? 57.477 14.379 -46.301 1.00 48.16 95 THR A N 1
ATOM 717 C CA . THR A 1 95 ? 58.146 14.401 -47.619 1.00 48.16 95 THR A CA 1
ATOM 718 C C . THR A 1 95 ? 57.812 15.616 -48.488 1.00 48.16 95 THR A C 1
ATOM 720 O O . THR A 1 95 ? 58.478 15.833 -49.499 1.00 48.16 95 THR A O 1
ATOM 723 N N . VAL A 1 96 ? 56.823 16.435 -48.112 1.00 49.47 96 VAL A N 1
ATOM 724 C CA . VAL A 1 96 ? 56.366 17.579 -48.933 1.00 49.47 96 VAL A CA 1
ATOM 725 C C . VAL A 1 96 ? 57.122 18.879 -48.610 1.00 49.47 96 VAL A C 1
ATOM 727 O O . VAL A 1 96 ? 57.138 19.792 -49.431 1.00 49.47 96 VAL A O 1
ATOM 730 N N . ASP A 1 97 ? 57.816 18.952 -47.469 1.00 41.41 97 ASP A N 1
ATOM 731 C CA . ASP A 1 97 ? 58.451 20.189 -46.975 1.00 41.41 97 ASP A CA 1
ATOM 732 C C . ASP A 1 97 ? 59.945 20.344 -47.313 1.00 41.41 97 ASP A C 1
ATOM 734 O O . ASP A 1 97 ? 60.594 21.308 -46.907 1.00 41.41 97 ASP A O 1
ATOM 738 N N . SER A 1 98 ? 60.521 19.438 -48.102 1.00 47.22 98 SER A N 1
ATOM 739 C CA . SER A 1 98 ? 61.892 19.578 -48.600 1.00 47.22 98 SER A CA 1
ATOM 740 C C . SER A 1 98 ? 61.892 19.511 -50.117 1.00 47.22 98 SER A C 1
ATOM 742 O O . SER A 1 98 ? 61.831 18.421 -50.652 1.00 47.22 98 SER A O 1
ATOM 744 N N . HIS A 1 99 ? 61.909 20.665 -50.797 1.00 39.12 99 HIS A N 1
ATOM 745 C CA . HIS A 1 99 ? 62.797 20.994 -51.928 1.00 39.12 99 HIS A CA 1
ATOM 746 C C . HIS A 1 99 ? 62.426 22.368 -52.525 1.00 39.12 99 HIS A C 1
ATOM 748 O O . HIS A 1 99 ? 61.379 22.569 -53.133 1.00 39.12 99 HIS A O 1
ATOM 754 N N . SER A 1 100 ? 63.343 23.318 -52.336 1.00 41.12 100 SER A N 1
ATOM 755 C CA . SER A 1 100 ? 63.390 24.646 -52.962 1.00 41.12 100 SER A CA 1
ATOM 756 C C . SER A 1 100 ? 63.552 24.538 -54.496 1.00 41.12 100 SER A C 1
ATOM 758 O O . SER A 1 100 ? 64.162 23.569 -54.960 1.00 41.12 100 SER A O 1
ATOM 760 N N . PRO A 1 101 ? 63.066 25.498 -55.308 1.00 43.03 101 PRO A N 1
ATOM 761 C CA . PRO A 1 101 ? 63.068 25.371 -56.766 1.00 43.03 101 PRO A CA 1
ATOM 762 C C . PRO A 1 101 ? 64.460 25.665 -57.357 1.00 43.03 101 PRO A C 1
ATOM 764 O O . PRO A 1 101 ? 65.051 26.697 -57.021 1.00 43.03 101 PRO A O 1
ATOM 767 N N . PRO A 1 102 ? 65.007 24.840 -58.274 1.00 38.41 102 PRO A N 1
ATOM 768 C CA . PRO A 1 102 ? 66.232 25.200 -58.966 1.00 38.41 102 PRO A CA 1
ATOM 769 C C . PRO A 1 102 ? 65.946 26.275 -60.012 1.00 38.41 102 PRO A C 1
ATOM 771 O O . PRO A 1 102 ? 65.101 26.129 -60.895 1.00 38.41 102 PRO A O 1
ATOM 774 N N . SER A 1 103 ? 66.700 27.358 -59.871 1.00 39.47 103 SER A N 1
ATOM 775 C CA . SER A 1 103 ? 66.799 28.486 -60.779 1.00 39.47 103 SER A CA 1
ATOM 776 C C . SER A 1 103 ? 67.181 28.077 -62.205 1.00 39.47 103 SER A C 1
ATOM 778 O O . SER A 1 103 ? 67.805 27.044 -62.452 1.00 39.47 103 SER A O 1
ATOM 780 N N . ALA A 1 104 ? 66.823 28.963 -63.128 1.00 43.38 104 ALA A N 1
ATOM 781 C CA . ALA A 1 104 ? 67.095 28.934 -64.552 1.00 43.38 104 ALA A CA 1
ATOM 782 C C . ALA A 1 104 ? 68.542 28.530 -64.893 1.00 43.38 104 ALA A C 1
ATOM 784 O O . ALA A 1 104 ? 69.471 29.329 -64.782 1.00 43.38 104 ALA A O 1
ATOM 785 N N . LEU A 1 105 ? 68.714 27.315 -65.413 1.00 38.41 105 LEU A N 1
ATOM 786 C CA . LEU A 1 105 ? 69.884 26.940 -66.196 1.00 38.41 105 LEU A CA 1
ATOM 787 C C . LEU A 1 105 ? 69.457 26.687 -67.642 1.00 38.41 105 LEU A C 1
ATOM 789 O O . LEU A 1 105 ? 68.808 25.699 -67.966 1.00 38.41 105 LEU A O 1
ATOM 793 N N . ALA A 1 106 ? 69.831 27.650 -68.484 1.00 42.81 106 ALA A N 1
ATOM 794 C CA . ALA A 1 106 ? 70.153 27.503 -69.897 1.00 42.81 106 ALA A CA 1
ATOM 795 C C . ALA A 1 106 ? 69.221 26.603 -70.732 1.00 42.81 106 ALA A C 1
ATOM 797 O O . ALA A 1 106 ? 69.598 25.510 -71.152 1.00 42.81 106 ALA A O 1
ATOM 798 N N . LEU A 1 107 ? 68.062 27.141 -71.129 1.00 38.53 107 LEU A N 1
ATOM 799 C CA . LEU A 1 107 ? 67.433 26.730 -72.387 1.00 38.53 107 LEU A CA 1
ATOM 800 C C . LEU A 1 107 ? 68.311 27.220 -73.543 1.00 38.53 107 LEU A C 1
ATOM 802 O O . LEU A 1 107 ? 68.062 28.256 -74.164 1.00 38.53 107 LEU A O 1
ATOM 806 N N . GLN A 1 108 ? 69.388 26.482 -73.799 1.00 45.50 108 GLN A N 1
ATOM 807 C CA . GLN A 1 108 ? 70.150 26.593 -75.026 1.00 45.50 108 GLN A CA 1
ATOM 808 C C . GLN A 1 108 ? 69.159 26.318 -76.162 1.00 45.50 108 GLN A C 1
ATOM 810 O O . GLN A 1 108 ? 68.599 25.228 -76.271 1.00 45.50 108 GLN A O 1
ATOM 815 N N . ARG A 1 109 ? 68.854 27.363 -76.937 1.00 50.31 109 ARG A N 1
ATOM 816 C CA . ARG A 1 109 ? 67.942 27.339 -78.086 1.00 50.31 109 ARG A CA 1
ATOM 817 C C . ARG A 1 109 ? 68.489 26.350 -79.120 1.00 50.31 109 ARG A C 1
ATOM 819 O O . ARG A 1 109 ? 69.258 26.720 -80.002 1.00 50.31 109 ARG A O 1
ATOM 826 N N . LEU A 1 110 ? 68.121 25.080 -78.987 1.00 46.78 110 LEU A N 1
ATOM 827 C CA . LEU A 1 110 ? 68.407 24.057 -79.979 1.00 46.78 110 LEU A CA 1
ATOM 828 C C . LEU A 1 110 ? 67.567 24.373 -81.217 1.00 46.78 110 LEU A C 1
ATOM 830 O O . LEU A 1 110 ? 66.340 24.468 -81.157 1.00 46.78 110 LEU A O 1
ATOM 834 N N . ARG A 1 111 ? 68.253 24.601 -82.340 1.00 59.31 111 ARG A N 1
ATOM 835 C CA . ARG A 1 111 ? 67.646 24.713 -83.668 1.00 59.31 111 ARG A CA 1
ATOM 836 C C . ARG A 1 111 ? 66.725 23.498 -83.871 1.00 59.31 111 ARG A C 1
ATOM 838 O O . ARG A 1 111 ? 67.187 22.383 -83.622 1.00 59.31 111 ARG A O 1
ATOM 845 N N . PRO A 1 112 ? 65.459 23.682 -84.293 1.00 59.97 112 PRO A N 1
ATOM 846 C CA . PRO A 1 112 ? 64.548 22.563 -84.469 1.00 59.97 112 PRO A CA 1
ATOM 847 C C . PRO A 1 112 ? 65.167 21.558 -85.454 1.00 59.97 112 PRO A C 1
ATOM 849 O O . PRO A 1 112 ? 65.720 21.988 -86.476 1.00 59.97 112 PRO A O 1
ATOM 852 N N . PRO A 1 113 ? 65.125 20.250 -85.138 1.00 61.00 113 PRO A N 1
ATOM 853 C CA . PRO A 1 113 ? 65.678 19.215 -85.999 1.00 61.00 113 PRO A CA 1
ATOM 854 C C . PRO A 1 113 ? 65.127 19.353 -87.422 1.00 61.00 113 PRO A C 1
ATOM 856 O O . PRO A 1 113 ? 63.976 19.754 -87.616 1.00 61.00 113 PRO A O 1
ATOM 859 N N . SER A 1 114 ? 65.942 19.042 -88.432 1.00 69.69 114 SER A N 1
ATOM 860 C CA . SER A 1 114 ? 65.443 18.957 -89.808 1.00 69.69 114 SER A CA 1
ATOM 861 C C . SER A 1 114 ? 64.336 17.898 -89.889 1.00 69.69 114 SER A C 1
ATOM 863 O O . SER A 1 114 ? 64.286 16.983 -89.067 1.00 69.69 114 SER A O 1
ATOM 865 N N . SER A 1 115 ? 63.451 17.980 -90.886 1.00 71.00 115 SER A N 1
ATOM 866 C CA . SER A 1 115 ? 62.387 16.977 -91.071 1.00 71.00 115 SER A CA 1
ATOM 867 C C . SER A 1 115 ? 62.929 15.540 -91.127 1.00 71.00 115 SER A C 1
ATOM 869 O O . SER A 1 115 ? 62.241 14.618 -90.701 1.00 71.00 115 SER A O 1
ATOM 871 N N . ALA A 1 116 ? 64.163 15.353 -91.612 1.00 73.38 116 ALA A N 1
ATOM 872 C CA . ALA A 1 116 ? 64.845 14.063 -91.624 1.00 73.38 116 ALA A CA 1
ATOM 873 C C . ALA A 1 116 ? 65.285 13.617 -90.219 1.00 73.38 116 ALA A C 1
ATOM 875 O O . ALA A 1 116 ? 65.099 12.460 -89.874 1.00 73.38 116 ALA A O 1
ATOM 876 N N . ALA A 1 117 ? 65.777 14.531 -89.379 1.00 72.38 117 ALA A N 1
ATOM 877 C CA . ALA A 1 117 ? 66.140 14.226 -87.994 1.00 72.38 117 ALA A CA 1
ATOM 878 C C . ALA A 1 117 ? 64.910 13.934 -87.113 1.00 72.38 117 ALA A C 1
ATOM 880 O O . ALA A 1 117 ? 64.966 13.072 -86.242 1.00 72.38 117 ALA A O 1
ATOM 881 N N . TRP A 1 118 ? 63.773 14.598 -87.364 1.00 70.81 118 TRP A N 1
ATOM 882 C CA . TRP A 1 118 ? 62.496 14.227 -86.740 1.00 70.81 118 TRP A CA 1
ATOM 883 C C . TRP A 1 118 ? 62.014 12.849 -87.193 1.00 70.81 118 TRP A C 1
ATOM 885 O O . TRP A 1 118 ? 61.552 12.069 -86.366 1.00 70.81 118 TRP A O 1
ATOM 895 N N . ALA A 1 119 ? 62.148 12.532 -88.483 1.00 70.75 119 ALA A N 1
ATOM 896 C CA . ALA A 1 119 ? 61.799 11.217 -89.006 1.00 70.75 119 ALA A CA 1
ATOM 897 C C . ALA A 1 119 ? 62.719 10.118 -88.454 1.00 70.75 119 ALA A C 1
ATOM 899 O O . ALA A 1 119 ? 62.225 9.062 -88.081 1.00 70.75 119 ALA A O 1
ATOM 900 N N . GLU A 1 120 ? 64.026 10.362 -88.333 1.00 72.75 120 GLU A N 1
ATOM 901 C CA . GLU A 1 120 ? 64.971 9.436 -87.700 1.00 72.75 120 GLU A CA 1
ATOM 902 C C . GLU A 1 120 ? 64.705 9.264 -86.207 1.00 72.75 120 GLU A C 1
ATOM 904 O O . GLU A 1 120 ? 64.772 8.145 -85.721 1.00 72.75 120 GLU A O 1
ATOM 909 N N . PHE A 1 121 ? 64.351 10.324 -85.477 1.00 70.38 121 PHE A N 1
ATOM 910 C CA . PHE A 1 121 ? 63.989 10.225 -84.062 1.00 70.38 121 PHE A CA 1
ATOM 911 C C . PHE A 1 121 ? 62.698 9.421 -83.859 1.00 70.38 121 PHE A C 1
ATOM 913 O O . PHE A 1 121 ? 62.656 8.506 -83.036 1.00 70.38 121 PHE A O 1
ATOM 920 N N . LEU A 1 122 ? 61.659 9.713 -84.647 1.00 68.56 122 LEU A N 1
ATOM 921 C CA . LEU A 1 122 ? 60.402 8.967 -84.609 1.00 68.56 122 LEU A CA 1
ATOM 922 C C . LEU A 1 122 ? 60.593 7.518 -85.084 1.00 68.56 122 LEU A C 1
ATOM 924 O O . LEU A 1 122 ? 60.023 6.623 -84.473 1.00 68.56 122 LEU A O 1
ATOM 928 N N . ASN A 1 123 ? 61.449 7.258 -86.080 1.00 67.69 123 ASN A N 1
ATOM 929 C CA . ASN A 1 123 ? 61.775 5.901 -86.538 1.00 67.69 123 ASN A CA 1
ATOM 930 C C . ASN A 1 123 ? 62.694 5.138 -85.570 1.00 67.69 123 ASN A C 1
ATOM 932 O O . ASN A 1 123 ? 62.522 3.935 -85.396 1.00 67.69 123 ASN A O 1
ATOM 936 N N . ALA A 1 124 ? 63.632 5.806 -84.892 1.00 61.84 124 ALA A N 1
ATOM 937 C CA . ALA A 1 124 ? 64.443 5.215 -83.825 1.00 61.84 124 ALA A CA 1
ATOM 938 C C . ALA A 1 124 ? 63.573 4.850 -82.611 1.00 61.84 124 ALA A C 1
ATOM 940 O O . ALA A 1 124 ? 63.806 3.826 -81.963 1.00 61.84 124 ALA A O 1
ATOM 941 N N . SER A 1 125 ? 62.534 5.653 -82.353 1.00 53.78 125 SER A N 1
ATOM 942 C CA . SER A 1 125 ? 61.476 5.376 -81.376 1.00 53.78 125 SER A CA 1
ATOM 943 C C . SER A 1 125 ? 60.447 4.345 -81.867 1.00 53.78 125 SER A C 1
ATOM 945 O O . SER A 1 125 ? 59.767 3.739 -81.042 1.00 53.78 125 SER A O 1
ATOM 947 N N . ALA A 1 126 ? 60.354 4.104 -83.181 1.00 53.66 126 ALA A N 1
ATOM 948 C CA . ALA A 1 126 ? 59.482 3.108 -83.815 1.00 53.66 126 ALA A CA 1
ATOM 949 C C . ALA A 1 126 ? 60.092 1.697 -83.854 1.00 53.66 126 ALA A C 1
ATOM 951 O O . ALA A 1 126 ? 59.568 0.798 -84.512 1.00 53.66 126 ALA A O 1
ATOM 952 N N . ASN A 1 127 ? 61.169 1.450 -83.103 1.00 58.84 127 ASN A N 1
ATOM 953 C CA . ASN A 1 127 ? 61.445 0.090 -82.666 1.00 58.84 127 ASN A CA 1
ATOM 954 C C . ASN A 1 127 ? 60.255 -0.347 -81.799 1.00 58.84 127 ASN A C 1
ATOM 956 O O . ASN A 1 127 ? 60.029 0.233 -80.739 1.00 58.84 127 ASN A O 1
ATOM 960 N N . GLY A 1 128 ? 59.519 -1.386 -82.215 1.00 56.91 128 GLY A N 1
ATOM 961 C CA . GLY A 1 128 ? 58.342 -1.967 -81.533 1.00 56.91 128 GLY A CA 1
ATOM 962 C C . GLY A 1 128 ? 58.571 -2.499 -80.102 1.00 56.91 128 GLY A C 1
ATOM 963 O O . GLY A 1 128 ? 57.865 -3.389 -79.627 1.00 56.91 128 GLY A O 1
ATOM 964 N N . LYS A 1 129 ? 59.605 -2.010 -79.412 1.00 55.91 129 LYS A N 1
ATOM 965 C CA . LYS A 1 129 ? 59.712 -1.978 -77.954 1.00 55.91 129 LYS A CA 1
ATOM 966 C C . LYS A 1 129 ? 58.766 -0.944 -77.342 1.00 55.91 129 LYS A C 1
ATOM 968 O O . LYS A 1 129 ? 58.111 -1.292 -76.373 1.00 55.91 129 LYS A O 1
ATOM 973 N N . MET A 1 130 ? 58.608 0.253 -77.921 1.00 52.91 130 MET A N 1
ATOM 974 C CA . MET A 1 130 ? 57.808 1.297 -77.263 1.00 52.91 130 MET A CA 1
ATOM 975 C C . MET A 1 130 ? 56.308 0.970 -77.223 1.00 52.91 130 MET A C 1
ATOM 977 O O . MET A 1 130 ? 55.673 1.249 -76.219 1.00 52.91 130 MET A O 1
ATOM 981 N N . GLU A 1 131 ? 55.750 0.296 -78.241 1.00 55.00 131 GLU A N 1
ATOM 982 C CA . GLU A 1 131 ? 54.367 -0.223 -78.189 1.00 55.00 131 GLU A CA 1
ATOM 983 C C . GLU A 1 131 ? 54.186 -1.337 -77.148 1.00 55.00 131 GLU A C 1
ATOM 985 O O . GLU A 1 131 ? 53.134 -1.422 -76.521 1.00 55.00 131 GLU A O 1
ATOM 990 N N . ARG A 1 132 ? 55.213 -2.169 -76.918 1.00 56.44 132 ARG A N 1
ATOM 991 C CA . ARG A 1 132 ? 55.196 -3.179 -75.847 1.00 56.44 132 ARG A CA 1
ATOM 992 C C . ARG A 1 132 ? 55.288 -2.543 -74.467 1.00 56.44 132 ARG A C 1
ATOM 994 O O . ARG A 1 132 ? 54.593 -2.995 -73.567 1.00 56.44 132 ARG A O 1
ATOM 1001 N N . ASP A 1 133 ? 56.077 -1.486 -74.321 1.00 53.75 133 ASP A N 1
ATOM 1002 C CA . ASP A 1 133 ? 56.156 -0.708 -73.084 1.00 53.75 133 ASP A CA 1
ATOM 1003 C C . ASP A 1 133 ? 54.865 0.113 -72.860 1.00 53.75 133 ASP A C 1
ATOM 1005 O O . ASP A 1 133 ? 54.434 0.285 -71.725 1.00 53.75 133 ASP A O 1
ATOM 1009 N N . PHE A 1 134 ? 54.174 0.540 -73.927 1.00 53.09 134 PHE A N 1
ATOM 1010 C CA . PHE A 1 134 ? 52.849 1.179 -73.861 1.00 53.09 134 PHE A CA 1
ATOM 1011 C C . PHE A 1 134 ? 51.724 0.188 -73.519 1.00 53.09 134 PHE A C 1
ATOM 1013 O O . PHE A 1 134 ? 50.829 0.503 -72.736 1.00 53.09 134 PHE A O 1
ATOM 1020 N N . ALA A 1 135 ? 51.791 -1.039 -74.039 1.00 56.78 135 ALA A N 1
ATOM 1021 C CA . ALA A 1 135 ? 50.931 -2.139 -73.608 1.00 56.78 135 ALA A CA 1
ATOM 1022 C C . ALA A 1 135 ? 51.208 -2.533 -72.144 1.00 56.78 135 ALA A C 1
ATOM 1024 O O . ALA A 1 135 ? 50.274 -2.860 -71.421 1.00 56.78 135 ALA A O 1
ATOM 1025 N N . LEU A 1 136 ? 52.461 -2.421 -71.681 1.00 55.69 136 LEU A N 1
ATOM 1026 C CA . LEU A 1 136 ? 52.856 -2.603 -70.277 1.00 55.69 136 LEU A CA 1
ATOM 1027 C C . LEU A 1 136 ? 52.364 -1.462 -69.362 1.00 55.69 136 LEU A C 1
ATOM 1029 O O . LEU A 1 136 ? 52.186 -1.668 -68.167 1.00 55.69 136 LEU A O 1
ATOM 1033 N N . LEU A 1 137 ? 52.112 -0.270 -69.917 1.00 58.47 137 LEU A N 1
ATOM 1034 C CA . LEU A 1 137 ? 51.463 0.860 -69.234 1.00 58.47 137 LEU A CA 1
ATOM 1035 C C . LEU A 1 137 ? 49.931 0.721 -69.158 1.00 58.47 137 LEU A C 1
ATOM 1037 O O . LEU A 1 137 ? 49.269 1.532 -68.508 1.00 58.47 137 LEU A O 1
ATOM 1041 N N . THR A 1 138 ? 49.353 -0.286 -69.816 1.00 71.19 138 THR A N 1
ATOM 1042 C CA . THR A 1 138 ? 47.922 -0.586 -69.729 1.00 71.19 138 THR A CA 1
ATOM 1043 C C . THR A 1 138 ? 47.732 -1.580 -68.587 1.00 71.19 138 THR A C 1
ATOM 1045 O O . THR A 1 138 ? 48.247 -2.691 -68.663 1.00 71.19 138 THR A O 1
ATOM 1048 N N . LEU A 1 139 ? 47.043 -1.165 -67.515 1.00 73.81 139 LEU A N 1
ATOM 1049 C CA . LEU A 1 139 ? 46.775 -1.998 -66.330 1.00 73.81 139 LEU A CA 1
ATOM 1050 C C . LEU A 1 139 ? 46.391 -3.425 -66.737 1.00 73.81 139 LEU A C 1
ATOM 1052 O O . LEU A 1 139 ? 45.451 -3.605 -67.517 1.00 73.81 139 LEU A O 1
ATOM 1056 N N . THR A 1 140 ? 47.082 -4.419 -66.182 1.00 83.56 140 THR A N 1
ATOM 1057 C CA . THR A 1 140 ? 46.766 -5.830 -66.421 1.00 83.56 140 THR A CA 1
ATOM 1058 C C . THR A 1 140 ? 45.380 -6.171 -65.861 1.00 83.56 140 THR A C 1
ATOM 1060 O O . THR A 1 140 ? 44.922 -5.566 -64.889 1.00 83.56 140 THR A O 1
ATOM 1063 N N . ASP A 1 141 ? 44.699 -7.173 -66.428 1.00 83.50 141 ASP A N 1
ATOM 1064 C CA . ASP A 1 141 ? 43.361 -7.595 -65.967 1.00 83.50 141 ASP A CA 1
ATOM 1065 C C . ASP A 1 141 ? 43.327 -7.942 -64.462 1.00 83.50 141 ASP A C 1
ATOM 1067 O O . ASP A 1 141 ? 42.308 -7.767 -63.788 1.00 83.50 141 ASP A O 1
ATOM 1071 N N . GLY A 1 142 ? 44.457 -8.412 -63.918 1.00 86.88 142 GLY A N 1
ATOM 1072 C CA . GLY A 1 142 ? 44.643 -8.667 -62.489 1.00 86.88 142 GLY A CA 1
ATOM 1073 C C . GLY A 1 142 ? 44.630 -7.384 -61.656 1.00 86.88 142 GLY A C 1
ATOM 1074 O O . GLY A 1 142 ? 43.831 -7.271 -60.729 1.00 86.88 142 GLY A O 1
ATOM 1075 N N . GLU A 1 143 ? 45.443 -6.393 -62.028 1.00 87.44 143 GLU A N 1
ATOM 1076 C CA . GLU A 1 143 ? 45.499 -5.091 -61.346 1.00 87.44 143 GLU A CA 1
ATOM 1077 C C . GLU A 1 143 ? 44.155 -4.356 -61.429 1.00 87.44 143 GLU A C 1
ATOM 1079 O O . GLU A 1 143 ? 43.695 -3.770 -60.449 1.00 87.44 143 GLU A O 1
ATOM 1084 N N . GLN A 1 144 ? 43.462 -4.442 -62.569 1.00 87.38 144 GLN A N 1
ATOM 1085 C CA . GLN A 1 144 ? 42.110 -3.898 -62.695 1.00 87.38 144 GLN A CA 1
ATOM 1086 C C . GLN A 1 144 ? 41.141 -4.577 -61.721 1.00 87.38 144 GLN A C 1
ATOM 1088 O O . GLN A 1 144 ? 40.392 -3.894 -61.019 1.00 87.38 144 GLN A O 1
ATOM 1093 N N . ARG A 1 145 ? 41.156 -5.913 -61.634 1.00 93.06 145 ARG A N 1
ATOM 1094 C CA . ARG A 1 145 ? 40.298 -6.665 -60.706 1.00 93.06 145 ARG A CA 1
ATOM 1095 C C . ARG A 1 145 ? 40.576 -6.307 -59.247 1.00 93.06 145 ARG A C 1
ATOM 1097 O O . ARG A 1 145 ? 39.629 -6.164 -58.474 1.00 93.06 145 ARG A O 1
ATOM 1104 N N . GLU A 1 146 ? 41.840 -6.133 -58.877 1.00 93.75 146 GLU A N 1
ATOM 1105 C CA . GLU A 1 146 ? 42.234 -5.701 -57.534 1.00 93.75 146 GLU A CA 1
ATOM 1106 C C . GLU A 1 146 ? 41.721 -4.294 -57.213 1.00 93.75 146 GLU A C 1
ATOM 1108 O O . GLU A 1 146 ? 41.148 -4.081 -56.142 1.00 93.75 146 GLU A O 1
ATOM 1113 N N . LEU A 1 147 ? 41.822 -3.354 -58.159 1.00 93.56 147 LEU A N 1
ATOM 1114 C CA . LEU A 1 147 ? 41.263 -2.007 -58.010 1.00 93.56 147 LEU A CA 1
ATOM 1115 C C . LEU A 1 147 ? 39.736 -2.027 -57.862 1.00 93.56 147 LEU A C 1
ATOM 1117 O O . LEU A 1 147 ? 39.190 -1.316 -57.013 1.00 93.56 147 LEU A O 1
ATOM 1121 N N . TYR A 1 148 ? 39.035 -2.864 -58.632 1.00 95.56 148 TYR A N 1
ATOM 1122 C CA . TYR A 1 148 ? 37.586 -3.035 -58.498 1.00 95.56 148 TYR A CA 1
ATOM 1123 C C . TYR A 1 148 ? 37.193 -3.612 -57.136 1.00 95.56 148 TYR A C 1
ATOM 1125 O O . TYR A 1 148 ? 36.245 -3.124 -56.514 1.00 95.56 148 TYR A O 1
ATOM 1133 N N . GLU A 1 149 ? 37.913 -4.618 -56.640 1.00 95.56 149 GLU A N 1
ATOM 1134 C CA . GLU A 1 149 ? 37.644 -5.184 -55.317 1.00 95.56 149 GLU A CA 1
ATOM 1135 C C . GLU A 1 149 ? 37.957 -4.190 -54.194 1.00 95.56 149 GLU A C 1
ATOM 1137 O O . GLU A 1 149 ? 37.144 -4.024 -53.280 1.00 95.56 149 GLU A O 1
ATOM 1142 N N . ALA A 1 150 ? 39.063 -3.447 -54.291 1.00 95.69 150 ALA A N 1
ATOM 1143 C CA . ALA A 1 150 ? 39.391 -2.377 -53.354 1.00 95.69 150 ALA A CA 1
ATOM 1144 C C . ALA A 1 150 ? 38.294 -1.297 -53.332 1.00 95.69 150 ALA A C 1
ATOM 1146 O O . ALA A 1 150 ? 37.784 -0.940 -52.264 1.00 95.69 150 ALA A O 1
ATOM 1147 N N . ALA A 1 151 ? 37.849 -0.837 -54.506 1.00 95.31 151 ALA A N 1
ATOM 1148 C CA . ALA A 1 151 ? 36.754 0.120 -54.627 1.00 95.31 151 ALA A CA 1
ATOM 1149 C C . ALA A 1 151 ? 35.450 -0.425 -54.020 1.00 95.31 151 ALA A C 1
ATOM 1151 O O . ALA A 1 151 ? 34.753 0.291 -53.294 1.00 95.31 151 ALA A O 1
ATOM 1152 N N . ARG A 1 152 ? 35.133 -1.707 -54.244 1.00 96.62 152 ARG A N 1
ATOM 1153 C CA . ARG A 1 152 ? 33.943 -2.364 -53.682 1.00 96.62 152 ARG A CA 1
ATOM 1154 C C . ARG A 1 152 ? 33.991 -2.444 -52.155 1.00 96.62 152 ARG A C 1
ATOM 1156 O O . ARG A 1 152 ? 32.975 -2.188 -51.501 1.00 96.62 152 ARG A O 1
ATOM 1163 N N . ILE A 1 153 ? 35.149 -2.760 -51.572 1.00 97.19 153 ILE A N 1
ATOM 1164 C CA . ILE A 1 153 ? 35.358 -2.777 -50.115 1.00 97.19 153 ILE A CA 1
ATOM 1165 C C . ILE A 1 153 ? 35.127 -1.379 -49.532 1.00 97.19 153 ILE A C 1
ATOM 1167 O O . ILE A 1 153 ? 34.365 -1.241 -48.571 1.00 97.19 153 ILE A O 1
ATOM 1171 N N . ILE A 1 154 ? 35.706 -0.341 -50.146 1.00 95.94 154 ILE A N 1
ATOM 1172 C CA . ILE A 1 154 ? 35.552 1.054 -49.706 1.00 95.94 154 ILE A CA 1
ATOM 1173 C C . ILE A 1 154 ? 34.083 1.490 -49.783 1.00 95.94 154 ILE A C 1
ATOM 1175 O O . ILE A 1 154 ? 33.538 2.023 -48.813 1.00 95.94 154 ILE A O 1
ATOM 1179 N N . GLN A 1 155 ? 33.397 1.207 -50.894 1.00 95.75 155 GLN A N 1
ATOM 1180 C CA . GLN A 1 155 ? 31.977 1.531 -51.061 1.00 95.75 155 GLN A CA 1
ATOM 1181 C C . GLN A 1 155 ? 31.097 0.833 -50.014 1.00 95.75 155 GLN A C 1
ATOM 1183 O O . GLN A 1 155 ? 30.206 1.456 -49.429 1.00 95.75 155 GLN A O 1
ATOM 1188 N N . ASN A 1 156 ? 31.350 -0.449 -49.737 1.00 95.00 156 ASN A N 1
ATOM 1189 C CA . ASN A 1 156 ? 30.619 -1.197 -48.714 1.00 95.00 156 ASN A CA 1
ATOM 1190 C C . ASN A 1 156 ? 30.900 -0.673 -47.300 1.00 95.00 156 ASN A C 1
ATOM 1192 O O . ASN A 1 156 ? 29.964 -0.532 -46.506 1.00 95.00 156 ASN A O 1
ATOM 1196 N N . ALA A 1 157 ? 32.154 -0.341 -46.987 1.00 94.31 157 ALA A N 1
ATOM 1197 C CA . ALA A 1 157 ? 32.531 0.266 -45.713 1.00 94.31 157 ALA A CA 1
ATOM 1198 C C . ALA A 1 157 ? 31.824 1.614 -45.508 1.00 94.31 157 ALA A C 1
ATOM 1200 O O . ALA A 1 157 ? 31.244 1.850 -44.445 1.00 94.31 157 ALA A O 1
ATOM 1201 N N . PHE A 1 158 ? 31.773 2.455 -46.544 1.00 92.88 158 PHE A N 1
ATOM 1202 C CA . PHE A 1 158 ? 31.088 3.744 -46.497 1.00 92.88 158 PHE A CA 1
ATOM 1203 C C . PHE A 1 158 ? 29.570 3.602 -46.309 1.00 92.88 158 PHE A C 1
ATOM 1205 O O . PHE A 1 158 ? 28.983 4.281 -45.462 1.00 92.88 158 PHE A O 1
ATOM 1212 N N . ARG A 1 159 ? 28.917 2.678 -47.031 1.00 91.06 159 ARG A N 1
ATOM 1213 C CA . ARG A 1 159 ? 27.477 2.399 -46.860 1.00 91.06 159 ARG A CA 1
ATOM 1214 C C . ARG A 1 159 ? 27.155 1.941 -45.436 1.00 91.06 159 ARG A C 1
ATOM 1216 O O . ARG A 1 159 ? 26.202 2.436 -44.834 1.00 91.06 159 ARG A O 1
ATOM 1223 N N . ARG A 1 160 ? 27.979 1.054 -44.867 1.00 89.56 160 ARG A N 1
ATOM 1224 C CA . ARG A 1 160 ? 27.848 0.605 -43.469 1.00 89.56 160 ARG A CA 1
ATOM 1225 C C . ARG A 1 160 ? 28.063 1.744 -42.474 1.00 89.56 160 ARG A C 1
ATOM 1227 O O . ARG A 1 160 ? 27.291 1.870 -41.528 1.00 89.56 160 ARG A O 1
ATOM 1234 N N . TYR A 1 161 ? 29.069 2.588 -42.696 1.00 89.81 161 TYR A N 1
ATOM 1235 C CA . TYR A 1 161 ? 29.326 3.765 -41.866 1.00 89.81 161 TYR A CA 1
ATOM 1236 C C . TYR A 1 161 ? 28.124 4.721 -41.850 1.00 89.81 161 TYR A C 1
ATOM 1238 O O . TYR A 1 161 ? 27.669 5.118 -40.778 1.00 89.81 161 TYR A O 1
ATOM 1246 N N . LYS A 1 162 ? 27.544 5.017 -43.021 1.00 86.12 162 LYS A N 1
ATOM 1247 C CA . LYS A 1 162 ? 26.372 5.896 -43.136 1.00 86.12 162 LYS A CA 1
ATOM 1248 C C . LYS A 1 162 ? 25.139 5.326 -42.417 1.00 86.12 162 LYS A C 1
ATOM 1250 O O . LYS A 1 162 ? 24.393 6.086 -41.805 1.00 86.12 162 LYS A O 1
ATOM 1255 N N . GLY A 1 163 ? 24.949 4.003 -42.444 1.00 87.88 163 GLY A N 1
ATOM 1256 C CA . GLY A 1 163 ? 23.857 3.323 -41.737 1.00 87.88 163 GLY A CA 1
ATOM 1257 C C . GLY A 1 163 ? 24.032 3.247 -40.214 1.00 87.88 163 GLY A C 1
ATO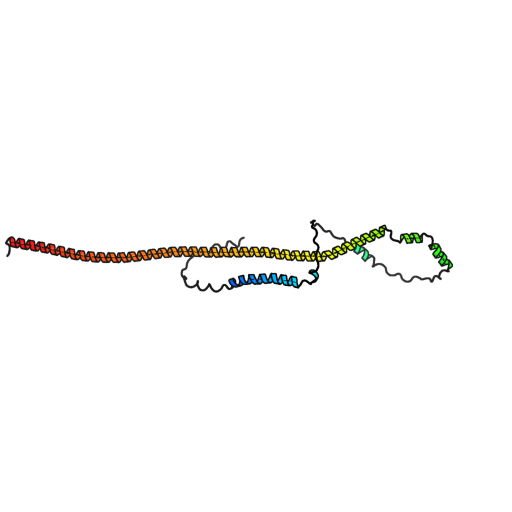M 1258 O O . GLY A 1 163 ? 23.042 3.295 -39.483 1.00 87.88 163 GLY A O 1
ATOM 1259 N N . ARG A 1 164 ? 25.277 3.185 -39.714 1.00 90.88 164 ARG A N 1
ATOM 1260 C CA . ARG A 1 164 ? 25.552 3.059 -38.270 1.00 90.88 164 ARG A CA 1
ATOM 1261 C C . ARG A 1 164 ? 24.989 4.208 -37.446 1.00 90.88 164 ARG A C 1
ATOM 1263 O O . ARG A 1 164 ? 24.380 3.952 -36.414 1.00 90.88 164 ARG A O 1
ATOM 1270 N N . ARG A 1 165 ? 25.120 5.453 -37.913 1.00 86.25 165 ARG A N 1
ATOM 1271 C CA . ARG A 1 165 ? 24.728 6.627 -37.116 1.00 86.25 165 ARG A CA 1
ATOM 1272 C C . ARG A 1 165 ? 23.237 6.639 -36.769 1.00 86.25 165 ARG A C 1
ATOM 1274 O O . ARG A 1 165 ? 22.874 6.975 -35.647 1.00 86.25 165 ARG A O 1
ATOM 1281 N N . LEU A 1 166 ? 22.373 6.250 -37.710 1.00 88.38 166 LEU A N 1
ATOM 1282 C CA . LEU A 1 166 ? 20.930 6.157 -37.466 1.00 88.38 166 LEU A CA 1
ATOM 1283 C C . LEU A 1 166 ? 20.603 5.016 -36.495 1.00 88.38 166 LEU A C 1
ATOM 1285 O O . LEU A 1 166 ? 19.794 5.190 -35.587 1.00 88.38 166 LEU A O 1
ATOM 1289 N N . LYS A 1 167 ? 21.262 3.864 -36.660 1.00 92.19 167 LYS A N 1
ATOM 1290 C CA . LYS A 1 167 ? 21.066 2.705 -35.786 1.00 92.19 167 LYS A CA 1
ATOM 1291 C C . LYS A 1 167 ? 21.485 3.004 -34.344 1.00 92.19 167 LYS A C 1
ATOM 1293 O O . LYS A 1 167 ? 20.723 2.737 -33.423 1.00 92.19 167 LYS A O 1
ATOM 1298 N N . GLU A 1 168 ? 22.635 3.645 -34.157 1.00 94.25 168 GLU A N 1
ATOM 1299 C CA . GLU A 1 168 ? 23.121 4.08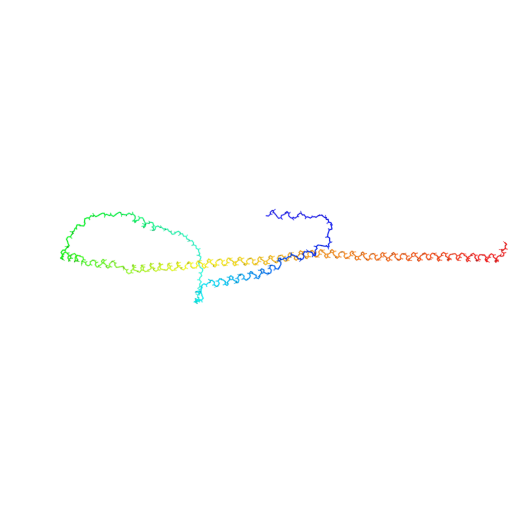4 -32.844 1.00 94.25 168 GLU A CA 1
ATOM 1300 C C . GLU A 1 168 ? 22.155 5.080 -32.184 1.00 94.25 168 GLU A C 1
ATOM 1302 O O . GLU A 1 168 ? 21.856 4.954 -30.998 1.00 94.25 168 GLU A O 1
ATOM 1307 N N . GLN A 1 169 ? 21.599 6.030 -32.944 1.00 94.38 169 GLN A N 1
ATOM 1308 C CA . GLN A 1 169 ? 20.589 6.962 -32.429 1.00 94.38 169 GLN A CA 1
ATOM 1309 C C . GLN A 1 169 ? 19.309 6.246 -31.978 1.00 94.38 169 GLN A C 1
ATOM 1311 O O . GLN A 1 169 ? 18.791 6.543 -30.899 1.00 94.38 169 GLN A O 1
ATOM 1316 N N . GLN A 1 170 ? 18.815 5.286 -32.765 1.00 96.19 170 GLN A N 1
ATOM 1317 C CA . GLN A 1 170 ? 17.653 4.474 -32.394 1.00 96.19 170 GLN A CA 1
ATOM 1318 C C . GLN A 1 170 ? 17.924 3.632 -31.146 1.00 96.19 170 GLN A C 1
ATOM 1320 O O . GLN A 1 170 ? 17.074 3.568 -30.261 1.00 96.19 170 GLN A O 1
ATOM 1325 N N . ASP A 1 171 ? 19.106 3.026 -31.043 1.00 97.06 171 ASP A N 1
ATOM 1326 C CA . ASP A 1 171 ? 19.473 2.196 -29.896 1.00 97.06 171 ASP A CA 1
ATOM 1327 C C . ASP A 1 171 ? 19.596 3.043 -28.615 1.00 97.06 171 ASP A C 1
ATOM 1329 O O . ASP A 1 171 ? 19.117 2.634 -27.554 1.00 97.06 171 ASP A O 1
ATOM 1333 N N . VAL A 1 172 ? 20.144 4.263 -28.706 1.00 97.19 172 VAL A N 1
ATOM 1334 C CA . VAL A 1 172 ? 20.169 5.225 -27.589 1.00 97.19 172 VAL A CA 1
ATOM 1335 C C . VAL A 1 172 ? 18.751 5.642 -27.190 1.00 97.19 172 VAL A C 1
ATOM 1337 O O . VAL A 1 172 ? 18.417 5.614 -26.003 1.00 97.19 172 VAL A O 1
ATOM 1340 N N . ALA A 1 173 ? 17.896 5.986 -28.156 1.00 96.81 173 ALA A N 1
ATOM 1341 C CA . ALA A 1 173 ? 16.505 6.350 -27.887 1.00 96.81 173 ALA A CA 1
ATOM 1342 C C . ALA A 1 173 ? 15.739 5.192 -27.220 1.00 96.81 173 ALA A C 1
ATOM 1344 O O . ALA A 1 173 ? 15.090 5.381 -26.187 1.00 96.81 173 ALA A O 1
ATOM 1345 N N . ALA A 1 174 ? 15.887 3.971 -27.742 1.00 97.69 174 ALA A N 1
ATOM 1346 C CA . ALA A 1 174 ? 15.299 2.766 -27.170 1.00 97.69 174 ALA A CA 1
ATOM 1347 C C . ALA A 1 174 ? 15.797 2.521 -25.738 1.00 97.69 174 ALA A C 1
ATOM 1349 O O . ALA A 1 174 ? 14.992 2.236 -24.848 1.00 97.69 174 ALA A O 1
ATOM 1350 N N . ALA A 1 175 ? 17.096 2.693 -25.477 1.00 98.12 175 ALA A N 1
ATOM 1351 C CA . ALA A 1 175 ? 17.663 2.547 -24.139 1.00 98.12 175 ALA A CA 1
ATOM 1352 C C . ALA A 1 175 ? 17.066 3.554 -23.138 1.00 98.12 175 ALA A C 1
ATOM 1354 O O . ALA A 1 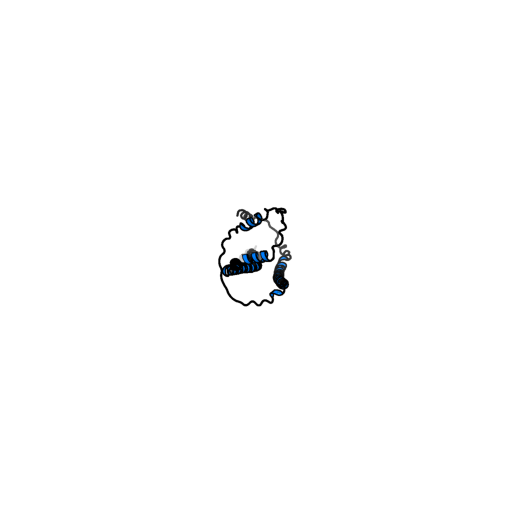175 ? 16.763 3.183 -21.999 1.00 98.12 175 ALA A O 1
ATOM 1355 N N . VAL A 1 176 ? 16.840 4.807 -23.550 1.00 98.25 176 VAL A N 1
ATOM 1356 C CA . VAL A 1 176 ? 16.195 5.831 -22.708 1.00 98.25 176 VAL A CA 1
ATOM 1357 C C . VAL A 1 176 ? 14.746 5.455 -22.402 1.00 98.25 176 VAL A C 1
ATOM 1359 O O . VAL A 1 176 ? 14.359 5.448 -21.231 1.00 98.25 176 VAL A O 1
ATOM 1362 N N . ILE A 1 177 ? 13.964 5.071 -23.414 1.00 98.06 177 ILE A N 1
ATOM 1363 C CA . ILE A 1 177 ? 12.560 4.665 -23.238 1.00 98.06 177 ILE A CA 1
ATOM 1364 C C . ILE A 1 177 ? 12.467 3.463 -22.291 1.00 98.06 177 ILE A C 1
ATOM 1366 O O . ILE A 1 177 ? 11.716 3.485 -21.312 1.00 98.06 177 ILE A O 1
ATOM 1370 N N . GLN A 1 178 ? 13.284 2.434 -22.524 1.00 98.06 178 GLN A N 1
ATOM 1371 C CA . GLN A 1 178 ? 13.328 1.244 -21.676 1.00 98.06 178 GLN A CA 1
ATOM 1372 C C . GLN A 1 178 ? 13.713 1.588 -20.233 1.00 98.06 178 GLN A C 1
ATOM 1374 O O . GLN A 1 178 ? 13.094 1.085 -19.290 1.00 98.06 178 GLN A O 1
ATOM 1379 N N . ARG A 1 179 ? 14.708 2.461 -20.036 1.00 98.38 179 ARG A N 1
ATOM 1380 C CA . ARG A 1 179 ? 15.118 2.935 -18.707 1.00 98.38 179 ARG A CA 1
ATOM 1381 C C . ARG A 1 179 ? 13.971 3.650 -17.993 1.00 98.38 179 ARG A C 1
ATOM 1383 O O . ARG A 1 179 ? 13.696 3.338 -16.832 1.00 98.38 179 ARG A O 1
ATOM 1390 N N . CYS A 1 180 ? 13.294 4.574 -18.671 1.00 98.25 180 CYS A N 1
ATOM 1391 C CA . CYS A 1 180 ? 12.157 5.314 -18.125 1.00 98.25 180 CYS A CA 1
ATOM 1392 C C . CYS A 1 180 ? 11.008 4.376 -17.737 1.00 98.25 180 CYS A C 1
ATOM 1394 O O . CYS A 1 180 ? 10.491 4.464 -16.621 1.00 98.25 180 CYS A O 1
ATOM 1396 N N . TYR A 1 181 ? 10.670 3.415 -18.599 1.00 98.31 181 TYR A N 1
ATOM 1397 C CA . TYR A 1 181 ? 9.619 2.438 -18.324 1.00 98.31 181 TYR A CA 1
ATOM 1398 C C . TYR A 1 181 ? 9.944 1.546 -17.119 1.00 98.31 181 TYR A C 1
ATOM 1400 O O . TYR A 1 181 ? 9.108 1.366 -16.231 1.00 98.31 181 TYR A O 1
ATOM 1408 N N . ARG A 1 182 ? 11.177 1.023 -17.031 1.00 98.38 182 ARG A N 1
ATOM 1409 C CA . ARG A 1 182 ? 11.616 0.208 -15.883 1.00 98.38 182 ARG A CA 1
ATOM 1410 C C . ARG A 1 182 ? 11.499 0.989 -14.570 1.00 98.38 182 ARG A C 1
ATOM 1412 O O . ARG A 1 182 ? 10.977 0.450 -13.593 1.00 98.38 182 ARG A O 1
ATOM 1419 N N . LYS A 1 183 ? 11.907 2.264 -14.565 1.00 98.19 183 LYS A N 1
ATOM 1420 C CA . LYS A 1 183 ? 11.761 3.165 -13.409 1.00 98.19 183 LYS A CA 1
ATOM 1421 C C . LYS A 1 183 ? 10.288 3.372 -13.039 1.00 98.19 183 LYS A C 1
ATOM 1423 O O . LYS A 1 183 ? 9.932 3.245 -11.868 1.00 98.19 183 LYS A O 1
ATOM 1428 N N . TYR A 1 184 ? 9.428 3.649 -14.019 1.00 98.38 184 TYR A N 1
ATOM 1429 C CA . TYR A 1 184 ? 7.992 3.824 -13.792 1.00 98.38 184 TYR A CA 1
ATOM 1430 C C . TYR A 1 184 ? 7.348 2.566 -13.199 1.00 98.38 184 TYR A C 1
ATOM 1432 O O . TYR A 1 184 ? 6.634 2.653 -12.201 1.00 98.38 184 TYR A O 1
ATOM 1440 N N . LYS A 1 185 ? 7.649 1.384 -13.751 1.00 98.19 185 LYS A N 1
ATOM 1441 C CA . LYS A 1 185 ? 7.116 0.103 -13.264 1.00 98.19 185 LYS A CA 1
ATOM 1442 C C . LYS A 1 185 ? 7.468 -0.135 -11.793 1.00 98.19 185 LYS A C 1
ATOM 1444 O O . LYS A 1 185 ? 6.601 -0.522 -11.009 1.00 98.19 185 LYS A O 1
ATOM 1449 N N . GLN A 1 186 ? 8.717 0.136 -11.405 1.00 98.12 186 GLN A N 1
ATOM 1450 C CA . GLN A 1 186 ? 9.154 0.051 -10.008 1.00 98.12 186 GLN A CA 1
ATOM 1451 C C . GLN A 1 186 ? 8.422 1.061 -9.117 1.00 98.12 186 GLN A C 1
ATOM 1453 O O . GLN A 1 186 ? 7.915 0.691 -8.058 1.00 98.12 186 GLN A O 1
ATOM 1458 N N . TYR A 1 187 ? 8.311 2.317 -9.558 1.00 98.19 187 TYR A N 1
ATOM 1459 C CA . TYR A 1 187 ? 7.603 3.359 -8.815 1.00 98.19 187 TYR A CA 1
ATOM 1460 C C . TYR A 1 187 ? 6.119 3.023 -8.606 1.00 98.19 187 TYR A C 1
ATOM 1462 O O . TYR A 1 187 ? 5.602 3.175 -7.500 1.00 98.19 187 TYR A O 1
ATOM 1470 N N . ALA A 1 188 ? 5.438 2.514 -9.634 1.00 98.25 188 ALA A N 1
ATOM 1471 C CA . ALA A 1 188 ? 4.038 2.114 -9.551 1.00 98.25 188 ALA A CA 1
ATOM 1472 C C . ALA A 1 188 ? 3.823 0.985 -8.529 1.00 98.25 188 ALA A C 1
ATOM 1474 O O . ALA A 1 188 ? 2.881 1.044 -7.735 1.00 98.25 188 ALA A O 1
ATOM 1475 N N . LEU A 1 189 ? 4.715 -0.014 -8.505 1.00 98.31 189 LEU A N 1
ATOM 1476 C CA . LEU A 1 189 ? 4.680 -1.086 -7.507 1.00 98.31 189 LEU A CA 1
ATOM 1477 C C . LEU A 1 189 ? 4.910 -0.539 -6.094 1.00 98.31 189 LEU A C 1
ATOM 1479 O O . LEU A 1 189 ? 4.103 -0.795 -5.201 1.00 98.31 189 LEU A O 1
ATOM 1483 N N . TYR A 1 190 ? 5.958 0.266 -5.909 1.00 98.50 190 TYR A N 1
ATOM 1484 C CA . TYR A 1 190 ? 6.264 0.907 -4.631 1.00 98.50 190 TYR A CA 1
ATOM 1485 C C . TYR A 1 190 ? 5.080 1.733 -4.112 1.00 98.50 190 TYR A C 1
ATOM 1487 O O . TYR A 1 190 ? 4.684 1.594 -2.958 1.00 98.50 190 TYR A O 1
ATOM 1495 N N . LYS A 1 191 ? 4.448 2.537 -4.975 1.00 98.31 191 LYS A N 1
ATOM 1496 C CA . LYS A 1 191 ? 3.282 3.353 -4.615 1.00 98.31 191 LYS A CA 1
ATOM 1497 C C . LYS A 1 191 ? 2.114 2.488 -4.139 1.00 98.31 191 LYS A C 1
ATOM 1499 O O . LYS A 1 191 ? 1.511 2.811 -3.117 1.00 98.31 191 LYS A O 1
ATOM 1504 N N . LYS A 1 192 ? 1.817 1.378 -4.831 1.00 98.25 192 LYS A N 1
ATOM 1505 C CA . LYS A 1 192 ? 0.771 0.425 -4.414 1.00 98.25 192 LYS A CA 1
ATOM 1506 C C . LYS A 1 192 ? 1.088 -0.211 -3.060 1.00 98.25 192 LYS A C 1
ATOM 1508 O O . LYS A 1 192 ? 0.216 -0.257 -2.196 1.00 98.25 192 LYS A O 1
ATOM 1513 N N . MET A 1 193 ? 2.331 -0.644 -2.849 1.00 98.56 193 MET A N 1
ATOM 1514 C CA . MET A 1 193 ? 2.768 -1.217 -1.572 1.00 98.56 193 MET A CA 1
ATOM 1515 C C . MET A 1 193 ? 2.667 -0.206 -0.426 1.00 98.56 193 MET A C 1
ATOM 1517 O O . MET A 1 193 ? 2.113 -0.529 0.621 1.00 98.56 193 MET A O 1
ATOM 1521 N N . THR A 1 194 ? 3.134 1.028 -0.627 1.00 98.62 194 THR A N 1
ATOM 1522 C CA . THR A 1 194 ? 3.053 2.090 0.386 1.00 98.62 194 THR A CA 1
ATOM 1523 C C . THR A 1 194 ? 1.602 2.431 0.723 1.00 98.62 194 THR A C 1
ATOM 1525 O O . THR A 1 194 ? 1.264 2.552 1.897 1.00 98.62 194 THR A O 1
ATOM 1528 N N . GLN A 1 195 ? 0.717 2.526 -0.275 1.00 98.06 195 GLN A N 1
ATOM 1529 C CA . GLN A 1 195 ? -0.721 2.739 -0.056 1.00 98.06 195 GLN A CA 1
ATOM 1530 C C . GLN A 1 195 ? -1.339 1.613 0.786 1.00 98.06 195 GLN A C 1
ATOM 1532 O O . GLN A 1 195 ? -2.022 1.885 1.775 1.00 98.06 195 GLN A O 1
ATOM 1537 N N . ALA A 1 196 ? -1.049 0.354 0.445 1.00 97.50 196 ALA A N 1
ATOM 1538 C CA . ALA A 1 196 ? -1.516 -0.797 1.212 1.00 97.50 196 ALA A CA 1
ATOM 1539 C C . ALA A 1 196 ? -0.984 -0.775 2.656 1.00 97.50 196 ALA A C 1
ATOM 1541 O O . ALA A 1 196 ? -1.750 -0.966 3.600 1.00 97.50 196 ALA A O 1
ATOM 1542 N N . ALA A 1 197 ? 0.304 -0.474 2.843 1.00 98.06 197 ALA A N 1
ATOM 1543 C CA . ALA A 1 197 ? 0.922 -0.381 4.162 1.00 98.06 197 ALA A CA 1
ATOM 1544 C C . ALA A 1 197 ? 0.261 0.703 5.028 1.00 98.06 197 ALA A C 1
ATOM 1546 O O . ALA A 1 197 ? -0.105 0.431 6.171 1.00 98.06 197 ALA A O 1
ATOM 1547 N N . ILE A 1 198 ? 0.041 1.901 4.478 1.00 98.25 198 ILE A N 1
ATOM 1548 C CA . ILE A 1 198 ? -0.632 3.003 5.179 1.00 98.25 198 ILE A CA 1
ATOM 1549 C C . ILE A 1 198 ? -2.056 2.603 5.576 1.00 98.25 198 ILE A C 1
ATOM 1551 O O . ILE A 1 198 ? -2.465 2.848 6.712 1.00 98.25 198 ILE A O 1
ATOM 1555 N N . LEU A 1 199 ? -2.808 1.965 4.674 1.00 98.25 199 LEU A N 1
ATOM 1556 C CA . LEU A 1 199 ? -4.173 1.522 4.952 1.00 98.25 199 LEU A CA 1
ATOM 1557 C C . LEU A 1 199 ? -4.207 0.514 6.106 1.00 98.25 199 LEU A C 1
ATOM 1559 O O . LEU A 1 199 ? -4.981 0.691 7.048 1.00 98.25 199 LEU A O 1
ATOM 1563 N N . ILE A 1 200 ? -3.347 -0.507 6.055 1.00 98.31 200 ILE A N 1
ATOM 1564 C CA . ILE A 1 200 ? -3.250 -1.540 7.093 1.00 98.31 200 ILE A CA 1
ATOM 1565 C C . ILE A 1 200 ? -2.879 -0.903 8.433 1.00 98.31 200 ILE A C 1
ATOM 1567 O O . ILE A 1 200 ? -3.557 -1.133 9.433 1.00 98.31 200 ILE A O 1
ATOM 1571 N N . GLN A 1 201 ? -1.849 -0.055 8.459 1.00 98.00 201 GLN A N 1
ATOM 1572 C CA . GLN A 1 201 ? -1.401 0.624 9.675 1.00 98.00 201 GLN A CA 1
ATOM 1573 C C . GLN A 1 201 ? -2.491 1.524 10.261 1.00 98.00 201 GLN A C 1
ATOM 1575 O O . GLN A 1 201 ? -2.738 1.496 11.467 1.00 98.00 201 GLN A O 1
ATOM 1580 N N . SER A 1 202 ? -3.161 2.308 9.417 1.00 97.94 202 SER A N 1
ATOM 1581 C CA . SER A 1 202 ? -4.252 3.193 9.823 1.00 97.94 202 SER A CA 1
ATOM 1582 C C . SER A 1 202 ? -5.424 2.402 10.409 1.00 97.94 202 SER A C 1
ATOM 1584 O O . SER A 1 202 ? -5.873 2.683 11.524 1.00 97.94 202 SER A O 1
ATOM 1586 N N . LYS A 1 203 ? -5.870 1.346 9.713 1.00 98.12 203 LYS A N 1
ATOM 1587 C CA . LYS A 1 203 ? -6.949 0.471 10.190 1.00 98.12 203 LYS A CA 1
ATOM 1588 C C . LYS A 1 203 ? -6.587 -0.234 11.489 1.00 98.12 203 LYS A C 1
ATOM 1590 O O . LYS A 1 203 ? -7.421 -0.282 12.387 1.00 98.12 203 LYS A O 1
ATOM 1595 N N . PHE A 1 204 ? -5.352 -0.709 11.625 1.00 98.56 204 PHE A N 1
ATOM 1596 C CA . PHE A 1 204 ? -4.886 -1.347 12.851 1.00 98.56 204 PHE A CA 1
ATOM 1597 C C . PHE A 1 204 ? -4.885 -0.380 14.043 1.00 98.56 204 PHE A C 1
ATOM 1599 O O . PHE A 1 204 ? -5.440 -0.705 15.092 1.00 98.56 204 PHE A O 1
ATOM 1606 N N . ARG A 1 205 ? -4.329 0.831 13.875 1.00 98.12 205 ARG A N 1
ATOM 1607 C CA . ARG A 1 205 ? -4.332 1.873 14.919 1.00 98.12 205 ARG A CA 1
ATOM 1608 C C . ARG A 1 205 ? -5.758 2.209 15.366 1.00 98.12 205 ARG A C 1
ATOM 1610 O O . ARG A 1 205 ? -6.032 2.247 16.561 1.00 98.12 205 ARG A O 1
ATOM 1617 N N . SER A 1 206 ? -6.675 2.390 14.412 1.00 98.31 206 SER A N 1
ATOM 1618 C CA . SER A 1 206 ? -8.088 2.669 14.696 1.00 98.31 206 SER A CA 1
ATOM 1619 C C . SER A 1 206 ? -8.777 1.514 15.432 1.00 98.31 206 SER A C 1
ATOM 1621 O O . SER A 1 206 ? -9.434 1.742 16.447 1.00 98.31 206 SER A O 1
ATOM 1623 N N . TYR A 1 207 ? -8.585 0.277 14.969 1.00 98.56 207 TYR A N 1
ATOM 1624 C CA . TYR A 1 207 ? -9.147 -0.916 15.601 1.00 98.56 207 TYR A CA 1
ATOM 1625 C C . TYR A 1 207 ? -8.681 -1.074 17.052 1.00 98.56 207 TYR A C 1
ATOM 1627 O O . TYR A 1 207 ? -9.493 -1.363 17.932 1.00 98.56 207 TYR A O 1
ATOM 1635 N N . TYR A 1 208 ? -7.389 -0.861 17.316 1.00 98.50 208 TYR A N 1
ATOM 1636 C CA . TYR A 1 208 ? -6.826 -0.994 18.657 1.00 98.50 208 TYR A CA 1
ATOM 1637 C C . TYR A 1 208 ? -7.448 0.005 19.640 1.00 98.50 208 TYR A C 1
ATOM 1639 O O . TYR A 1 208 ? -7.929 -0.389 20.706 1.00 98.50 208 TYR A O 1
ATOM 1647 N N . GLU A 1 209 ? -7.518 1.282 19.257 1.00 98.19 209 GLU A N 1
ATOM 1648 C CA . GLU A 1 209 ? -8.139 2.320 20.084 1.00 98.19 209 GLU A CA 1
ATOM 1649 C C . GLU A 1 209 ? -9.638 2.066 20.282 1.00 98.19 209 GLU A C 1
ATOM 1651 O O . GLU A 1 209 ? -10.142 2.172 21.402 1.00 98.19 209 GLU A O 1
ATOM 1656 N N . GLN A 1 210 ? -10.349 1.638 19.234 1.00 98.38 210 GLN A N 1
ATOM 1657 C CA . GLN A 1 210 ? -11.759 1.273 19.344 1.00 98.38 210 GLN A CA 1
ATOM 1658 C C . GLN A 1 210 ? -11.954 0.101 20.311 1.00 98.38 210 GLN A C 1
ATOM 1660 O O . GLN A 1 210 ? -12.833 0.158 21.168 1.00 98.38 210 GLN A O 1
ATOM 1665 N N . LYS A 1 211 ? -11.124 -0.945 20.233 1.00 98.25 211 LYS A N 1
ATOM 1666 C CA . LYS A 1 211 ? -11.181 -2.086 21.154 1.00 98.25 211 LYS A CA 1
ATOM 1667 C C . LYS A 1 211 ? -10.940 -1.648 22.601 1.00 98.25 211 LYS A C 1
ATOM 1669 O O . LYS A 1 211 ? -11.709 -2.046 23.477 1.00 98.25 211 LYS A O 1
ATOM 1674 N N . ARG A 1 212 ? -9.939 -0.794 22.850 1.00 98.25 212 ARG A N 1
ATOM 1675 C CA . ARG A 1 212 ? -9.642 -0.261 24.193 1.00 98.25 212 ARG A CA 1
ATOM 1676 C C . ARG A 1 212 ? -10.803 0.575 24.737 1.00 98.25 212 ARG A C 1
ATOM 1678 O O . ARG A 1 212 ? -11.232 0.376 25.873 1.00 98.25 212 ARG A O 1
ATOM 1685 N N . PHE A 1 213 ? -11.368 1.457 23.914 1.00 98.56 213 PHE A N 1
ATOM 1686 C CA . PHE A 1 213 ? -12.540 2.253 24.282 1.00 98.56 213 PHE A CA 1
ATOM 1687 C C . PHE A 1 213 ? -13.755 1.372 24.590 1.00 98.56 213 PHE A C 1
ATOM 1689 O O . PHE A 1 213 ? -14.430 1.576 25.595 1.00 98.56 213 PHE A O 1
ATOM 1696 N N . GLN A 1 214 ? -14.018 0.355 23.767 1.00 98.62 214 GLN A N 1
ATOM 1697 C CA . GLN A 1 214 ? -15.131 -0.572 23.979 1.00 98.62 214 GLN A CA 1
ATOM 1698 C C . GLN A 1 214 ? -14.998 -1.346 25.291 1.00 98.62 214 GLN A C 1
ATOM 1700 O O . GLN A 1 214 ? -15.993 -1.522 25.990 1.00 98.62 214 GLN A O 1
ATOM 1705 N N . GLN A 1 215 ? -13.789 -1.781 25.650 1.00 98.62 215 GLN A N 1
ATOM 1706 C CA . GLN A 1 215 ? -13.530 -2.428 26.938 1.00 98.62 215 GLN A CA 1
ATOM 1707 C C . GLN A 1 215 ? -13.834 -1.484 28.106 1.00 98.62 215 GLN A C 1
ATOM 1709 O O . GLN A 1 215 ? -14.595 -1.851 29.001 1.00 98.62 215 GLN A O 1
ATOM 1714 N N . SER A 1 216 ? -13.318 -0.252 28.058 1.00 98.56 216 SER A N 1
ATOM 1715 C CA . SER A 1 216 ? -13.594 0.767 29.077 1.00 98.56 216 SER A CA 1
ATOM 1716 C C . SER A 1 216 ? -15.093 1.073 29.185 1.00 98.56 216 SER A C 1
ATOM 1718 O O . SER A 1 216 ? -15.651 1.063 30.281 1.00 98.56 216 SER A O 1
ATOM 1720 N N . ARG A 1 217 ? -15.781 1.237 28.049 1.00 98.50 217 ARG A N 1
ATOM 1721 C CA . ARG A 1 217 ? -17.228 1.478 27.994 1.00 98.50 217 ARG A CA 1
ATOM 1722 C C . ARG A 1 217 ? -18.026 0.326 28.598 1.00 98.50 217 ARG A C 1
ATOM 1724 O O . ARG A 1 217 ? -18.943 0.572 29.373 1.00 98.50 217 ARG A O 1
ATOM 1731 N N . ARG A 1 218 ? -17.682 -0.924 28.271 1.00 98.56 218 ARG A N 1
ATOM 1732 C CA . ARG A 1 218 ? -18.336 -2.113 28.845 1.00 98.56 218 ARG A CA 1
ATOM 1733 C C . ARG A 1 218 ? -18.165 -2.160 30.363 1.00 98.56 218 ARG A C 1
ATOM 1735 O O . ARG A 1 218 ? -19.151 -2.354 31.066 1.00 98.56 218 ARG A O 1
ATOM 1742 N N . ALA A 1 219 ? -16.952 -1.927 30.863 1.00 98.38 219 ALA A N 1
ATOM 1743 C CA . ALA A 1 219 ? -16.690 -1.877 32.300 1.00 98.38 219 ALA A CA 1
ATOM 1744 C C . ALA A 1 219 ? -17.488 -0.755 32.984 1.00 98.38 219 ALA A C 1
ATOM 1746 O O . ALA A 1 219 ? -18.152 -0.998 33.989 1.00 98.38 219 ALA A O 1
ATOM 1747 N N . ALA A 1 220 ? -17.495 0.449 32.404 1.00 98.50 220 ALA A N 1
ATOM 1748 C CA . ALA A 1 220 ? -18.249 1.583 32.930 1.00 98.50 220 ALA A CA 1
ATOM 1749 C C . ALA A 1 220 ? -19.754 1.286 33.012 1.00 98.50 220 ALA A C 1
ATOM 1751 O O . ALA A 1 220 ? -20.371 1.555 34.040 1.00 98.50 220 ALA A O 1
ATOM 1752 N N . VAL A 1 221 ? -20.335 0.677 31.972 1.00 98.50 221 VAL A N 1
ATOM 1753 C CA . VAL A 1 221 ? -21.753 0.283 31.962 1.00 98.50 221 VAL A CA 1
ATOM 1754 C C . VAL A 1 221 ? -22.055 -0.744 33.054 1.00 98.50 221 VAL A C 1
ATOM 1756 O O . VAL A 1 221 ? -23.047 -0.587 33.760 1.00 98.50 221 VAL A O 1
ATOM 1759 N N . LEU A 1 222 ? -21.203 -1.756 33.249 1.00 98.44 222 LEU A N 1
ATOM 1760 C CA . LEU A 1 222 ? -21.395 -2.753 34.311 1.00 98.44 222 LEU A CA 1
ATOM 1761 C C . LEU A 1 222 ? -21.335 -2.128 35.707 1.00 98.44 222 LEU A C 1
ATOM 1763 O O . LEU A 1 222 ? -22.202 -2.399 36.537 1.00 98.44 222 LEU A O 1
ATOM 1767 N N . ILE A 1 223 ? -20.356 -1.253 35.951 1.00 98.38 223 ILE A N 1
ATOM 1768 C CA . ILE A 1 223 ? -20.221 -0.538 37.226 1.00 98.38 223 ILE A CA 1
ATOM 1769 C C . ILE A 1 223 ? -21.458 0.329 37.479 1.00 98.38 223 ILE A C 1
ATOM 1771 O O . ILE A 1 223 ? -22.038 0.286 38.563 1.00 98.38 223 ILE A O 1
ATOM 1775 N N . GLN A 1 224 ? -21.896 1.089 36.473 1.00 98.25 224 GLN A N 1
ATOM 1776 C CA . GLN A 1 224 ? -23.082 1.937 36.576 1.00 98.25 224 GLN A CA 1
ATOM 1777 C C . GLN A 1 224 ? -24.350 1.116 36.822 1.00 98.25 224 GLN A C 1
ATOM 1779 O O . GLN A 1 224 ? -25.163 1.496 37.663 1.00 98.25 224 GLN A O 1
ATOM 1784 N N . GLN A 1 225 ? -24.517 -0.007 36.123 1.00 98.44 225 GLN A N 1
ATOM 1785 C CA . GLN A 1 225 ? -25.656 -0.903 36.300 1.00 98.44 225 GLN A CA 1
ATOM 1786 C C . GLN A 1 225 ? -25.690 -1.481 37.717 1.00 98.44 225 GLN A C 1
ATOM 1788 O O . GLN A 1 225 ? -26.729 -1.432 38.377 1.00 98.44 225 GLN A O 1
ATOM 1793 N N . TYR A 1 226 ? -24.548 -1.974 38.206 1.00 98.12 226 TYR A N 1
ATOM 1794 C CA . TYR A 1 226 ? -24.424 -2.497 39.564 1.00 98.12 226 TYR A CA 1
ATOM 1795 C C . TYR A 1 226 ? -24.750 -1.425 40.605 1.00 98.12 226 TYR A C 1
ATOM 1797 O O . TYR A 1 226 ? -25.551 -1.660 41.508 1.00 98.12 226 TYR A O 1
ATOM 1805 N N . TYR A 1 227 ? -24.206 -0.216 40.443 1.00 97.75 227 TYR A N 1
ATOM 1806 C CA . TYR A 1 227 ? -24.476 0.897 41.348 1.00 97.75 227 TYR A CA 1
ATOM 1807 C C . TYR A 1 227 ? -25.958 1.295 41.364 1.00 97.75 227 TYR A C 1
ATOM 1809 O O . TYR A 1 227 ? -26.529 1.470 42.440 1.00 97.75 227 TYR A O 1
ATOM 1817 N N . ARG A 1 228 ? -26.605 1.394 40.191 1.00 97.56 228 ARG A N 1
ATOM 1818 C CA . ARG A 1 228 ? -28.046 1.685 40.087 1.00 97.56 228 ARG A CA 1
ATOM 1819 C C . ARG A 1 228 ? -28.879 0.624 40.812 1.00 97.56 228 ARG A C 1
ATOM 1821 O O . ARG A 1 228 ? -29.751 0.981 41.598 1.00 97.56 228 ARG A O 1
ATOM 1828 N N . SER A 1 229 ? -28.566 -0.658 40.609 1.00 97.38 229 SER A N 1
ATOM 1829 C CA . SER A 1 229 ? -29.242 -1.771 41.290 1.00 97.38 229 SER A CA 1
ATOM 1830 C C . SER A 1 229 ? -29.032 -1.738 42.805 1.00 97.38 229 SER A C 1
ATOM 1832 O O . SER A 1 229 ? -29.983 -1.891 43.569 1.00 97.38 229 SER A O 1
ATOM 1834 N N . TYR A 1 230 ? -27.795 -1.517 43.254 1.00 96.38 230 TYR A N 1
ATOM 1835 C CA . TYR A 1 230 ? -27.456 -1.420 44.672 1.00 96.38 230 TYR A CA 1
ATOM 1836 C C . TYR A 1 230 ? -28.187 -0.254 45.348 1.00 96.38 230 TYR A C 1
ATOM 1838 O O . TYR A 1 230 ? -28.733 -0.401 46.442 1.00 96.38 230 TYR A O 1
ATOM 1846 N N . LYS A 1 231 ? -28.242 0.906 44.684 1.00 96.19 231 LYS A N 1
ATOM 1847 C CA . LYS A 1 231 ? -28.907 2.096 45.217 1.00 96.19 231 LY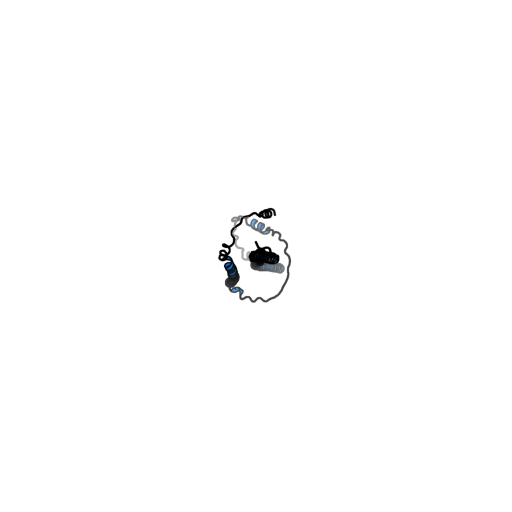S A CA 1
ATOM 1848 C C . LYS A 1 231 ? -30.416 1.900 45.359 1.00 96.19 231 LYS A C 1
ATOM 1850 O O . LYS A 1 231 ? -30.971 2.363 46.357 1.00 96.19 231 LYS A O 1
ATOM 1855 N N . GLU A 1 232 ? -31.052 1.200 44.419 1.00 94.75 232 GLU A N 1
ATOM 1856 C CA . GLU A 1 232 ? -32.474 0.852 44.512 1.00 94.75 232 GLU A CA 1
ATOM 1857 C C . GLU A 1 232 ? -32.741 -0.149 45.642 1.00 94.75 232 GLU A C 1
ATOM 1859 O O . GLU A 1 232 ? -33.635 0.068 46.460 1.00 94.75 232 GLU A O 1
ATOM 1864 N N . TYR A 1 233 ? -31.909 -1.189 45.767 1.00 94.50 233 TYR A N 1
ATOM 1865 C CA . TYR A 1 233 ? -31.993 -2.142 46.877 1.00 94.50 233 TYR A CA 1
ATOM 1866 C C . TYR A 1 233 ? -31.881 -1.450 48.245 1.00 94.50 233 TYR A C 1
ATOM 1868 O O . TYR A 1 233 ? -32.695 -1.694 49.136 1.00 94.50 233 TYR A O 1
ATOM 1876 N N . GLU A 1 234 ? -30.924 -0.532 48.405 1.00 93.62 234 GLU A N 1
ATOM 1877 C CA . GLU A 1 234 ? -30.777 0.258 49.631 1.00 93.62 234 GLU A CA 1
ATOM 1878 C C . GLU A 1 234 ? -32.024 1.106 49.929 1.00 93.62 234 GLU A C 1
ATOM 1880 O O . GLU A 1 234 ? -32.444 1.203 51.084 1.00 93.62 234 GLU A O 1
ATOM 1885 N N . ARG A 1 235 ? -32.668 1.675 48.901 1.00 92.31 235 ARG A N 1
ATOM 1886 C CA . ARG A 1 235 ? -33.908 2.451 49.056 1.00 92.31 235 ARG A CA 1
ATOM 1887 C C . ARG A 1 235 ? -35.064 1.573 49.544 1.00 92.31 235 ARG A C 1
ATOM 1889 O O . ARG A 1 235 ? -35.761 1.945 50.489 1.00 92.31 235 ARG A O 1
ATOM 1896 N N . LEU A 1 236 ? -35.230 0.389 48.951 1.00 92.06 236 LEU A N 1
ATOM 1897 C CA . LEU A 1 236 ? -36.249 -0.589 49.345 1.00 92.06 236 LEU A CA 1
ATOM 1898 C C . LEU A 1 236 ? -36.014 -1.124 50.761 1.00 92.06 236 LEU A C 1
ATOM 1900 O O . LEU A 1 236 ? -36.954 -1.216 51.549 1.00 92.06 236 LEU A O 1
ATOM 1904 N N . LYS A 1 237 ? -34.763 -1.415 51.126 1.00 89.81 237 LYS A N 1
ATOM 1905 C CA . LYS A 1 237 ? -34.389 -1.863 52.475 1.00 89.81 237 LYS A CA 1
ATOM 1906 C C . LYS A 1 237 ? -34.687 -0.797 53.532 1.00 89.81 237 LYS A C 1
ATOM 1908 O O . LYS A 1 237 ? -35.249 -1.105 54.587 1.00 89.81 237 LYS A O 1
ATOM 1913 N N . GLN A 1 238 ? -34.354 0.464 53.262 1.00 86.19 238 GLN A N 1
ATOM 1914 C CA . GLN A 1 238 ? -34.682 1.575 54.161 1.00 86.19 238 GLN A CA 1
ATOM 1915 C C . GLN A 1 238 ? -36.201 1.741 54.322 1.00 86.19 238 GLN A C 1
ATOM 1917 O O . GLN A 1 238 ? -36.686 1.851 55.448 1.00 86.19 238 GLN A O 1
ATOM 1922 N N . ALA A 1 239 ? -36.966 1.661 53.230 1.00 85.06 239 ALA A N 1
ATOM 1923 C CA . ALA A 1 239 ? -38.427 1.704 53.284 1.00 85.06 239 ALA A CA 1
ATOM 1924 C C . ALA A 1 239 ? -39.020 0.518 54.073 1.00 85.06 239 ALA A C 1
ATOM 1926 O O . ALA A 1 239 ? -39.875 0.712 54.939 1.00 85.06 239 ALA A O 1
ATOM 1927 N N . GLY A 1 240 ? -38.522 -0.699 53.833 1.00 82.81 240 GLY A N 1
ATOM 1928 C CA . GLY A 1 240 ? -38.957 -1.917 54.514 1.00 82.81 240 GLY A CA 1
ATOM 1929 C C . GLY A 1 240 ? -38.709 -1.868 56.019 1.00 82.81 240 GLY A C 1
ATOM 1930 O O . GLY A 1 240 ? -39.634 -2.112 56.792 1.00 82.81 240 GLY A O 1
ATOM 1931 N N . THR A 1 241 ? -37.499 -1.477 56.443 1.00 86.69 241 THR A N 1
ATOM 1932 C CA . THR A 1 241 ? -37.144 -1.336 57.870 1.00 86.69 241 THR A CA 1
ATOM 1933 C C . THR A 1 241 ? -37.968 -0.262 58.580 1.00 86.69 241 THR A C 1
ATOM 1935 O O . THR A 1 241 ? -38.349 -0.440 59.738 1.00 86.69 241 THR A O 1
ATOM 1938 N N . PHE A 1 242 ? -38.283 0.847 57.908 1.00 83.25 242 PHE A N 1
ATOM 1939 C CA . PHE A 1 242 ? -39.157 1.879 58.463 1.00 83.25 242 PHE A CA 1
ATOM 1940 C C . PHE A 1 242 ? -40.582 1.352 58.694 1.00 83.25 242 PHE A C 1
ATOM 1942 O O . PHE A 1 242 ? -41.157 1.560 59.768 1.00 83.25 242 PHE A O 1
ATOM 1949 N N . LEU A 1 243 ? -41.128 0.609 57.726 1.00 83.94 243 LEU A N 1
ATOM 1950 C CA . LEU A 1 243 ? -42.451 -0.003 57.836 1.00 83.94 243 LEU A CA 1
ATOM 1951 C C . LEU A 1 243 ? -42.511 -1.023 58.983 1.00 83.94 243 LEU A C 1
ATOM 1953 O O . LEU A 1 243 ? -43.442 -0.981 59.789 1.00 83.94 243 LEU A O 1
ATOM 1957 N N . THR A 1 244 ? -41.488 -1.875 59.118 1.00 83.19 244 THR A N 1
ATOM 1958 C CA . THR A 1 244 ? -41.411 -2.864 60.209 1.00 83.19 244 THR A CA 1
ATOM 1959 C C . THR A 1 244 ? -41.311 -2.186 61.567 1.00 83.19 244 THR A C 1
ATOM 1961 O O . THR A 1 244 ? -42.034 -2.559 62.485 1.00 83.19 244 THR A O 1
ATOM 1964 N N . LYS A 1 245 ? -40.488 -1.137 61.708 1.00 87.75 245 LYS A N 1
ATOM 1965 C CA . LYS A 1 245 ? -40.394 -0.363 62.960 1.00 87.75 245 LYS A CA 1
ATOM 1966 C C . LYS A 1 245 ? -41.744 0.232 63.368 1.00 87.75 245 LYS A C 1
ATOM 1968 O O . LYS A 1 245 ? -42.096 0.201 64.549 1.00 87.75 245 LYS A O 1
ATOM 1973 N N . LYS A 1 246 ? -42.518 0.744 62.404 1.00 87.81 246 LYS A N 1
ATOM 1974 C CA . LYS A 1 246 ? -43.857 1.304 62.645 1.00 87.81 246 LYS A CA 1
ATOM 1975 C C . LYS A 1 246 ? -44.854 0.223 63.076 1.00 87.81 246 LYS A C 1
ATOM 1977 O O . LYS A 1 246 ? -45.592 0.426 64.042 1.00 87.81 246 LYS A O 1
ATOM 1982 N N . GLN A 1 247 ? -44.842 -0.930 62.408 1.00 90.69 247 GLN A N 1
ATOM 1983 C CA . GLN A 1 247 ? -45.665 -2.087 62.775 1.00 90.69 247 GLN A CA 1
ATOM 1984 C C . GLN A 1 247 ? -45.319 -2.609 64.173 1.00 90.69 247 GLN A C 1
ATOM 1986 O O . GLN A 1 247 ? -46.207 -2.820 64.992 1.00 90.69 247 GLN A O 1
ATOM 1991 N N . ASP A 1 248 ? -44.035 -2.734 64.487 1.00 89.69 248 ASP A N 1
ATOM 1992 C CA . ASP A 1 248 ? -43.536 -3.225 65.769 1.00 89.69 248 ASP A CA 1
ATOM 1993 C C . ASP A 1 248 ? -43.872 -2.257 66.923 1.00 89.69 248 ASP A C 1
ATOM 1995 O O . ASP A 1 248 ? -44.254 -2.652 68.029 1.00 89.69 248 ASP A O 1
ATOM 1999 N N . GLN A 1 249 ? -43.847 -0.948 66.657 1.00 92.69 249 GLN A N 1
ATOM 2000 C CA . GLN A 1 249 ? -44.333 0.050 67.608 1.00 92.69 249 GLN A CA 1
ATOM 2001 C C . GLN A 1 249 ? -45.849 -0.060 67.847 1.00 92.69 249 GLN A C 1
ATOM 2003 O O . GLN A 1 249 ? -46.289 0.028 68.999 1.00 92.69 249 GLN A O 1
ATOM 2008 N N . ALA A 1 250 ? -46.645 -0.286 66.798 1.00 93.88 250 ALA A N 1
ATOM 2009 C CA . ALA A 1 250 ? -48.079 -0.538 66.928 1.00 93.88 250 ALA A CA 1
ATOM 2010 C C . ALA A 1 250 ? -48.357 -1.836 67.711 1.00 93.88 250 ALA A C 1
ATOM 2012 O O . ALA A 1 250 ? -49.140 -1.821 68.662 1.00 93.88 250 ALA A O 1
ATOM 2013 N N . ALA A 1 251 ? -47.642 -2.921 67.400 1.00 94.44 251 ALA A N 1
ATOM 2014 C CA . ALA A 1 251 ? -47.736 -4.200 68.098 1.00 94.44 251 ALA A CA 1
ATOM 2015 C C . ALA A 1 251 ? -47.423 -4.050 69.593 1.00 94.44 251 ALA A C 1
ATOM 2017 O O . ALA A 1 251 ? -48.180 -4.519 70.445 1.00 94.44 251 ALA A O 1
ATOM 2018 N N . ARG A 1 252 ? -46.364 -3.308 69.946 1.00 95.06 252 ARG A N 1
ATOM 2019 C CA . ARG A 1 252 ? -46.045 -2.991 71.346 1.00 95.06 252 ARG A CA 1
ATOM 2020 C C . ARG A 1 252 ? -47.160 -2.221 72.051 1.00 95.06 252 ARG A C 1
ATOM 2022 O O . ARG A 1 252 ? -47.445 -2.519 73.213 1.00 95.06 252 ARG A O 1
ATOM 2029 N N . LYS A 1 253 ? -47.796 -1.247 71.387 1.00 96.56 253 LYS A N 1
ATOM 2030 C CA . LYS A 1 253 ? -48.939 -0.511 71.959 1.00 96.56 253 LYS A CA 1
ATOM 2031 C C . LYS A 1 253 ? -50.111 -1.452 72.249 1.00 96.56 253 LYS A C 1
ATOM 2033 O O . LYS A 1 253 ? -50.616 -1.443 73.372 1.00 96.56 253 LYS A O 1
ATOM 2038 N N . ILE A 1 254 ? -50.471 -2.307 71.290 1.00 96.00 254 ILE A N 1
ATOM 2039 C CA . ILE A 1 254 ? -51.534 -3.312 71.449 1.00 96.00 254 ILE A CA 1
ATOM 2040 C C . ILE A 1 254 ? -51.199 -4.265 72.603 1.00 96.00 254 ILE A C 1
ATOM 2042 O O . ILE A 1 254 ? -52.009 -4.453 73.508 1.00 96.00 254 ILE A O 1
ATOM 2046 N N . MET A 1 255 ? -49.980 -4.808 72.648 1.00 94.75 255 MET A N 1
ATOM 2047 C CA . MET A 1 255 ? -49.560 -5.716 73.720 1.00 94.75 255 MET A CA 1
ATOM 2048 C C . MET A 1 255 ? -49.627 -5.071 75.109 1.00 94.75 255 MET A C 1
ATOM 2050 O O . MET A 1 255 ? -50.084 -5.712 76.058 1.00 94.75 255 MET A O 1
ATOM 2054 N N . ARG A 1 256 ? -49.196 -3.809 75.256 1.00 96.31 256 ARG A N 1
ATOM 2055 C CA . ARG A 1 256 ? -49.292 -3.076 76.533 1.00 96.31 256 ARG A CA 1
ATOM 2056 C C . ARG A 1 256 ? -50.743 -2.895 76.968 1.00 96.31 256 ARG A C 1
ATOM 2058 O O . ARG A 1 256 ? -51.048 -3.117 78.139 1.00 96.31 256 ARG A O 1
ATOM 2065 N N . PHE A 1 257 ? -51.625 -2.534 76.038 1.00 97.12 257 PHE A N 1
ATOM 2066 C CA . PHE A 1 257 ? -53.057 -2.417 76.301 1.00 97.12 257 PHE A CA 1
ATOM 2067 C C . PHE A 1 257 ? -53.649 -3.752 76.766 1.00 97.12 257 PHE A C 1
ATOM 2069 O O . PHE A 1 257 ? -54.238 -3.820 77.842 1.00 97.12 257 PHE A O 1
ATOM 2076 N N . LEU A 1 258 ? -53.384 -4.841 76.039 1.00 96.81 258 LEU A N 1
ATOM 2077 C CA . LEU A 1 258 ? -53.860 -6.180 76.395 1.00 96.81 258 LEU A CA 1
ATOM 2078 C C . LEU A 1 258 ? -53.342 -6.657 77.759 1.00 96.81 258 LEU A C 1
ATOM 2080 O O . LEU A 1 258 ? -54.070 -7.321 78.498 1.00 96.81 258 LEU A O 1
ATOM 2084 N N . ARG A 1 259 ? -52.092 -6.332 78.122 1.00 96.25 259 ARG A N 1
ATOM 2085 C CA . ARG A 1 259 ? -51.560 -6.610 79.469 1.00 96.25 259 ARG A CA 1
ATOM 2086 C C . ARG A 1 259 ? -52.329 -5.836 80.541 1.00 96.25 259 ARG A C 1
ATOM 2088 O O . ARG A 1 259 ? -52.699 -6.428 81.551 1.00 96.25 259 ARG A O 1
ATOM 2095 N N . ARG A 1 260 ? -52.620 -4.554 80.301 1.00 95.69 260 ARG A N 1
ATOM 2096 C CA . ARG A 1 260 ? -53.388 -3.703 81.222 1.00 95.69 260 ARG A CA 1
ATOM 2097 C C . ARG A 1 260 ? -54.826 -4.204 81.394 1.00 95.69 260 ARG A C 1
ATOM 2099 O O . ARG A 1 260 ? -55.290 -4.323 82.521 1.00 95.69 260 ARG A O 1
ATOM 2106 N N . CYS A 1 261 ? -55.494 -4.592 80.307 1.00 95.12 261 CYS A N 1
ATOM 2107 C CA . CYS A 1 261 ? -56.816 -5.225 80.357 1.00 95.12 261 CYS A CA 1
ATOM 2108 C C . CYS A 1 261 ? -56.795 -6.532 81.156 1.00 95.12 261 CYS A C 1
ATOM 2110 O O . CYS A 1 261 ? -57.657 -6.738 82.005 1.00 95.12 261 CYS A O 1
ATOM 2112 N N . ARG A 1 262 ? -55.791 -7.396 80.939 1.00 95.50 262 ARG A N 1
ATOM 2113 C CA . ARG A 1 262 ? -55.636 -8.636 81.716 1.00 95.50 262 ARG A CA 1
ATOM 2114 C C . ARG A 1 262 ? -55.464 -8.371 83.209 1.00 95.50 262 ARG A C 1
ATOM 2116 O O . ARG A 1 262 ? -56.067 -9.082 84.005 1.00 95.50 262 ARG A O 1
ATOM 2123 N N . HIS A 1 263 ? -54.661 -7.375 83.580 1.00 95.06 263 HIS A N 1
ATOM 2124 C CA . HIS A 1 263 ? -54.481 -6.993 84.980 1.00 95.06 263 HIS A CA 1
ATOM 2125 C C . HIS A 1 263 ? -55.794 -6.502 85.596 1.00 95.06 263 HIS A C 1
ATOM 2127 O O . HIS A 1 263 ? -56.230 -7.056 86.597 1.00 95.06 263 HIS A O 1
ATOM 2133 N N . ARG A 1 264 ? -56.500 -5.590 84.917 1.00 94.31 264 ARG A N 1
ATOM 2134 C CA . ARG A 1 264 ? -57.784 -5.055 85.391 1.00 94.31 264 ARG A CA 1
ATOM 2135 C C . ARG A 1 264 ? -58.864 -6.131 85.534 1.00 94.31 264 ARG A C 1
ATOM 2137 O O . ARG A 1 264 ? -59.650 -6.103 86.470 1.00 94.31 264 ARG A O 1
ATOM 2144 N N . ILE A 1 265 ? -58.888 -7.123 84.639 1.00 93.62 265 ILE A N 1
ATOM 2145 C CA . ILE A 1 265 ? -59.774 -8.292 84.770 1.00 93.62 265 ILE A CA 1
ATOM 2146 C C . ILE A 1 265 ? -59.405 -9.135 86.000 1.00 93.62 265 ILE A C 1
ATOM 2148 O O . ILE A 1 265 ? -60.304 -9.643 86.666 1.00 93.62 265 ILE A O 1
ATOM 2152 N N . LYS A 1 266 ? -58.111 -9.311 86.306 1.00 91.56 266 LYS A N 1
ATOM 2153 C CA . LYS A 1 266 ? -57.677 -10.027 87.518 1.00 91.56 266 LYS A CA 1
ATOM 2154 C C . LYS A 1 266 ? -58.075 -9.278 88.791 1.00 91.56 266 LYS A C 1
ATOM 2156 O O . LYS A 1 266 ? -58.597 -9.921 89.692 1.00 91.56 266 LYS A O 1
ATOM 2161 N N . GLU A 1 267 ? -57.892 -7.960 88.833 1.00 89.25 267 GLU A N 1
ATOM 2162 C CA . GLU A 1 267 ? -58.323 -7.119 89.960 1.00 89.25 267 GLU A CA 1
ATOM 2163 C C . GLU A 1 267 ? -59.836 -7.203 90.165 1.00 89.25 267 GLU A C 1
ATOM 2165 O O . GLU A 1 267 ? -60.282 -7.550 91.247 1.00 89.25 267 GLU A O 1
ATOM 2170 N N . LEU A 1 268 ? -60.634 -7.010 89.107 1.00 89.25 268 LEU A N 1
ATOM 2171 C CA . LEU A 1 268 ? -62.096 -7.124 89.192 1.00 89.25 268 LEU A CA 1
ATOM 2172 C C . LEU A 1 268 ? -62.552 -8.511 89.668 1.00 89.25 268 LEU A C 1
ATOM 2174 O O . LEU A 1 268 ? -63.551 -8.620 90.376 1.00 89.25 268 LEU A O 1
ATOM 2178 N N . LYS A 1 269 ? -61.837 -9.580 89.288 1.00 87.56 269 LYS A N 1
ATOM 2179 C CA . LYS A 1 269 ? -62.095 -10.930 89.809 1.00 87.56 269 LYS A CA 1
ATOM 2180 C C . LYS A 1 269 ? -61.771 -11.032 91.299 1.00 87.56 269 LYS A C 1
ATOM 2182 O O . LYS A 1 269 ? -62.581 -11.592 92.025 1.00 87.56 269 LYS A O 1
ATOM 2187 N N . GLN A 1 270 ? -60.643 -10.479 91.746 1.00 84.44 270 GLN A N 1
ATOM 2188 C CA . GLN A 1 270 ? -60.267 -10.448 93.162 1.00 84.44 270 GLN A CA 1
ATOM 2189 C C . GLN A 1 270 ? -61.240 -9.608 93.995 1.00 84.44 270 GLN A C 1
ATOM 2191 O O . GLN A 1 270 ? -61.702 -10.097 95.017 1.00 84.44 270 GLN A O 1
ATOM 2196 N N . SER A 1 271 ? -61.624 -8.410 93.545 1.00 80.19 271 SER A N 1
ATOM 2197 C CA . SER A 1 271 ? -62.618 -7.568 94.226 1.00 80.19 271 SER A CA 1
ATOM 2198 C C . SER A 1 271 ? -63.968 -8.274 94.353 1.00 80.19 271 SER A C 1
ATOM 2200 O O . SER A 1 271 ? -64.515 -8.334 95.446 1.00 80.19 271 SER A O 1
ATOM 2202 N N . ARG A 1 272 ? -64.464 -8.914 93.283 1.00 80.75 272 ARG A N 1
ATOM 2203 C CA . ARG A 1 272 ? -65.696 -9.722 93.356 1.00 80.75 272 ARG A CA 1
ATOM 2204 C C . ARG A 1 272 ? -65.565 -10.928 94.282 1.00 80.75 272 ARG A C 1
ATOM 2206 O O . ARG A 1 272 ? -66.552 -11.364 94.864 1.00 80.75 272 ARG A O 1
ATOM 2213 N N . GLU A 1 273 ? -64.381 -11.524 94.381 1.00 77.56 273 GLU A N 1
ATOM 2214 C CA . GLU A 1 273 ? -64.146 -12.644 95.290 1.00 77.56 273 GLU A CA 1
ATOM 2215 C C . GLU A 1 273 ? -64.043 -12.189 96.753 1.00 77.56 273 GLU A C 1
ATOM 2217 O O . GLU A 1 273 ? -64.540 -12.889 97.628 1.00 77.56 273 GLU A O 1
ATOM 2222 N N . LEU A 1 274 ? -63.492 -11.001 97.014 1.00 71.69 274 LEU A N 1
ATOM 2223 C CA . LEU A 1 274 ? -63.504 -10.353 98.329 1.00 71.69 274 LEU A CA 1
ATOM 2224 C C . LEU A 1 274 ? -64.928 -9.969 98.759 1.00 71.69 274 LEU A C 1
ATOM 2226 O O . LEU A 1 274 ? -65.325 -10.299 99.874 1.00 71.69 274 LEU A O 1
ATOM 2230 N N . GLU A 1 275 ? -65.727 -9.390 97.857 1.00 70.94 275 GLU A N 1
ATOM 2231 C CA . GLU A 1 275 ? -67.155 -9.112 98.087 1.00 70.94 275 GLU A CA 1
ATOM 2232 C C . GLU A 1 275 ? -67.940 -10.399 98.397 1.00 70.94 275 GLU A C 1
ATOM 2234 O O . GLU A 1 275 ? -68.728 -10.438 99.338 1.00 70.94 275 GLU A O 1
ATOM 2239 N N . ARG A 1 276 ? -67.684 -11.500 97.672 1.00 68.88 276 ARG A N 1
ATOM 2240 C CA . ARG A 1 276 ? -68.301 -12.811 97.965 1.00 68.88 276 ARG A CA 1
ATOM 2241 C C . ARG A 1 276 ? -67.854 -13.427 99.290 1.00 68.88 276 ARG A C 1
ATOM 2243 O O . ARG A 1 276 ? -68.594 -14.231 99.845 1.00 68.88 276 ARG A O 1
ATOM 2250 N N . ARG A 1 277 ? -66.654 -13.101 99.776 1.00 69.25 277 ARG A N 1
ATOM 2251 C CA . ARG A 1 277 ? -66.136 -13.564 101.075 1.00 69.25 277 ARG A CA 1
ATOM 2252 C C . ARG A 1 277 ? -66.636 -12.714 102.252 1.00 69.25 277 ARG A C 1
ATOM 2254 O O . ARG A 1 277 ? -66.252 -12.993 103.381 1.00 69.25 277 ARG A O 1
ATOM 2261 N N . GLY A 1 278 ? -67.506 -11.728 102.010 1.00 58.31 278 GLY A N 1
ATOM 2262 C CA . GLY A 1 278 ? -68.204 -10.982 103.059 1.00 58.31 278 GLY A CA 1
ATOM 2263 C C . GLY A 1 278 ? -67.340 -9.982 103.833 1.00 58.31 278 GLY A C 1
ATOM 2264 O O . GLY A 1 278 ? -67.744 -9.565 104.914 1.00 58.31 278 GLY A O 1
ATOM 2265 N N . LEU A 1 279 ? -66.170 -9.586 103.314 1.00 54.72 279 LEU A N 1
ATOM 2266 C CA . LEU A 1 279 ? -65.365 -8.509 103.902 1.00 54.72 279 LEU A CA 1
ATOM 2267 C C . LEU A 1 279 ? -65.589 -7.208 103.129 1.00 54.72 279 LEU A C 1
ATOM 2269 O O . LEU A 1 279 ? -64.872 -6.904 102.176 1.00 54.72 279 LEU A O 1
ATOM 2273 N N . THR A 1 280 ? -66.568 -6.425 103.569 1.00 48.38 280 THR A N 1
ATOM 2274 C CA . THR A 1 280 ? -66.643 -4.994 103.262 1.00 48.38 280 THR A CA 1
ATOM 2275 C C . THR A 1 280 ? -66.894 -4.222 104.556 1.00 48.38 280 THR A C 1
ATOM 2277 O O . THR A 1 280 ? -68.022 -4.199 105.045 1.00 48.38 280 THR A O 1
ATOM 2280 N N . THR A 1 281 ? -65.837 -3.601 105.085 1.00 45.84 281 THR A N 1
ATOM 2281 C CA . THR A 1 281 ? -65.855 -2.393 105.930 1.00 45.84 281 THR A CA 1
ATOM 2282 C C . THR A 1 281 ? -64.658 -1.548 105.541 1.00 45.84 281 THR A C 1
ATOM 2284 O O . THR A 1 281 ? -63.553 -2.141 105.510 1.00 45.84 281 THR A O 1
#

Secondary structure (DSSP, 8-state):
--SSSTTS-----------SSSSSSSSS--THHHHHHHHHHHHHHHHHHHHHHHHHTS-GGGTT--PPP------------------HHHHHHHSSS--PPPP------PPPPPHHHHHHHHHHHTSTTHHHHHHHTS--HHHHHHHHHHHHHHHHHHHHHHHHHHHHHHHHHHHHHHHHHHHHHHHHHHHHHHHHHHHHHHHHHHHHHHHHHHHHHHHHHHHHHHHHHHHHHHHHHHHHHHHHHHHHHHHHHHHHHHHHHHHHHHHHHHHHHHHHTT---

Sequence (281 aa):
LLLQKLAAAAQPVSSSACSTTFCSQKVLQNPSISGMFLSSVLSMVDMATLAEQIIEATPERIKQEDFPSGAESPLRERRDNPAIQDTWLATYLETVDSHSPPSALALQRLRPPSSAAWAEFLNASANGKMERDFALLTLTDGEQRELYEAARIIQNAFRRYKGRRLKEQQDVAAAVIQRCYRKYKQYALYKKMTQAAILIQSKFRSYYEQKRFQQSRRAAVLIQQYYRSYKEYERLKQAGTFLTKKQDQAARKIMRFLRRCRHRIKELKQSRELERRGLTT

Foldseek 3Di:
DPPPPPPPDDDDDDDDDDPDDDPVPPPPDDPPVVVVVVVVVVVVVVVVVVVVCVVVPDPPPVVPDDDDDDDDDDDDDDDDDDDDDPPPVVVVVVPPPDDDDDDDDDPPPDDPDDPVVVVVVVVVVPPCPVVVVVVVVPDDPVNVVVVVVVVVVVVVVVVVVVVVVVVVVVVVVVVVVVVVVVVVVVVVVVVVVVVVVCVVVVVVVVVVVVVVVVVVVVVVVVVVVVVVVVVVVVVVVVVVVVVVVVVVVVVVVVVVVVVVVVVVVVVVVVVVVCVVVVDDD

Radius of gyration: 64.17 Å; chains: 1; bounding box: 138×43×198 Å

Organism: Fundulus heteroclitus (NCBI:txid8078)